Protein AF-A0A2E7VZ42-F1 (afdb_monomer)

Sequence (235 aa):
MADMSPGEAGYQAWLASAIAGCGAAPDADGNYTTCTGSARGLDQEGAELMGRNIWFVWNLDDVSDGSIDAFSGEDVDGDGVGDNTGMEKGSVLRIITNKTNQLTDEFTIDTKTLKPASTDPKEDVKMVNVFPNPYMGRHELEGTDSVLPLPKYVTFNHLPTSQDVYFKVFNVAGTMVANFQKDTNTQYQRWNMRNANDFPLASGVYVIHIDMPGLGTSKVLKFAMVTEEEFSKRF

Mean predicted aligned error: 19.1 Å

Structure (mmCIF, N/CA/C/O backbone):
data_AF-A0A2E7VZ42-F1
#
_entry.id   AF-A0A2E7VZ42-F1
#
loop_
_atom_site.group_PDB
_atom_site.id
_atom_site.type_symbol
_atom_site.label_atom_id
_atom_site.label_alt_id
_atom_site.label_comp_id
_atom_site.label_asym_id
_atom_site.label_entity_id
_atom_site.label_seq_id
_atom_site.pdbx_PDB_ins_code
_atom_site.Cartn_x
_atom_site.Cartn_y
_atom_site.Cartn_z
_atom_site.occupancy
_atom_site.B_iso_or_equiv
_atom_site.auth_seq_id
_atom_site.auth_comp_id
_atom_site.auth_asym_id
_atom_site.auth_atom_id
_atom_site.pdbx_PDB_model_num
ATOM 1 N N . MET A 1 1 ? 17.830 8.759 -50.818 1.00 42.81 1 MET A N 1
ATOM 2 C CA . MET A 1 1 ? 17.693 7.294 -50.987 1.00 42.81 1 MET A CA 1
ATOM 3 C C . MET A 1 1 ? 19.093 6.723 -50.903 1.00 42.81 1 MET A C 1
ATOM 5 O O . MET A 1 1 ? 19.944 7.225 -51.622 1.00 42.81 1 MET A O 1
ATOM 9 N N . ALA A 1 2 ? 19.351 5.784 -49.993 1.00 52.31 2 ALA A N 1
ATOM 10 C CA . ALA A 1 2 ? 20.656 5.131 -49.920 1.00 52.31 2 ALA A CA 1
ATOM 11 C C . ALA A 1 2 ? 20.838 4.238 -51.155 1.00 52.31 2 ALA A C 1
ATOM 13 O O . ALA A 1 2 ? 19.902 3.533 -51.536 1.00 52.31 2 ALA A O 1
ATOM 14 N N . ASP A 1 3 ? 22.002 4.308 -51.796 1.00 53.72 3 ASP A N 1
ATOM 15 C CA . ASP A 1 3 ? 22.350 3.396 -52.882 1.00 53.72 3 ASP A CA 1
ATOM 16 C C . ASP A 1 3 ? 22.426 1.966 -52.327 1.00 53.72 3 ASP A C 1
ATOM 18 O O . ASP A 1 3 ? 23.154 1.699 -51.372 1.00 53.72 3 ASP A O 1
ATOM 22 N N . MET A 1 4 ? 21.621 1.066 -52.893 1.00 62.62 4 MET A N 1
ATOM 23 C CA . MET A 1 4 ? 21.588 -0.359 -52.543 1.00 62.62 4 MET A CA 1
ATOM 24 C C . MET A 1 4 ? 22.138 -1.236 -53.675 1.00 62.62 4 MET A C 1
ATOM 26 O O . MET A 1 4 ? 21.937 -2.453 -53.672 1.00 62.62 4 MET A O 1
ATOM 30 N N . SER A 1 5 ? 22.775 -0.632 -54.681 1.00 65.25 5 SER A N 1
ATOM 31 C CA . SER A 1 5 ? 23.404 -1.377 -55.761 1.00 65.25 5 SER A CA 1
ATOM 32 C C . SER A 1 5 ? 24.593 -2.196 -55.226 1.00 65.25 5 SER A C 1
ATOM 34 O O . S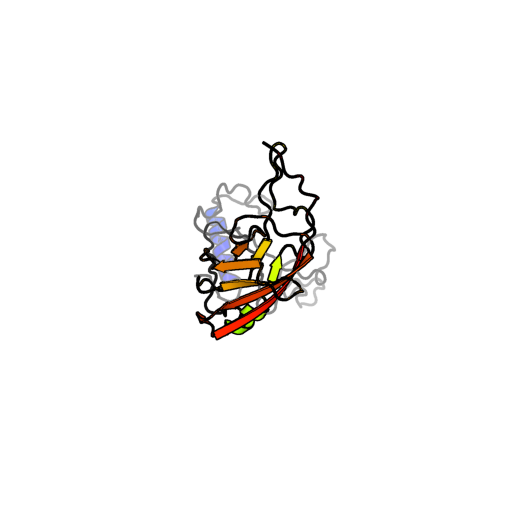ER A 1 5 ? 25.349 -1.718 -54.379 1.00 65.25 5 SER A O 1
ATOM 36 N N . PRO A 1 6 ? 24.766 -3.460 -55.659 1.00 57.88 6 PRO A N 1
ATOM 37 C CA . PRO A 1 6 ? 25.902 -4.271 -55.234 1.00 57.88 6 PRO A CA 1
ATOM 38 C C . PRO A 1 6 ? 27.237 -3.711 -55.744 1.00 57.88 6 PRO A C 1
ATOM 40 O O . PRO A 1 6 ? 27.363 -3.415 -56.931 1.00 57.88 6 PRO A O 1
ATOM 43 N N . GLY A 1 7 ? 28.258 -3.691 -54.884 1.00 64.69 7 GLY A N 1
ATOM 44 C CA . GLY A 1 7 ? 29.621 -3.270 -55.229 1.00 64.69 7 GLY A CA 1
ATOM 45 C C . GLY A 1 7 ? 30.001 -1.921 -54.618 1.00 64.69 7 GLY A C 1
ATOM 46 O O . GLY A 1 7 ? 29.351 -1.441 -53.696 1.00 64.69 7 GLY A O 1
ATOM 47 N N . GLU A 1 8 ? 31.079 -1.315 -55.115 1.00 64.81 8 GLU A N 1
ATOM 48 C CA . GLU A 1 8 ? 31.643 -0.079 -54.548 1.00 64.81 8 GLU A CA 1
ATOM 49 C C . GLU A 1 8 ? 31.219 1.207 -55.277 1.00 64.81 8 GLU A C 1
ATOM 51 O O . GLU A 1 8 ? 31.626 2.296 -54.884 1.00 64.81 8 GLU A O 1
ATOM 56 N N . ALA A 1 9 ? 30.396 1.117 -56.327 1.00 68.00 9 ALA A N 1
ATOM 57 C CA . ALA A 1 9 ? 30.060 2.259 -57.183 1.00 68.00 9 ALA A CA 1
ATOM 58 C C . ALA A 1 9 ? 29.461 3.445 -56.399 1.00 68.00 9 ALA A C 1
ATOM 60 O O . ALA A 1 9 ? 29.874 4.589 -56.600 1.00 68.0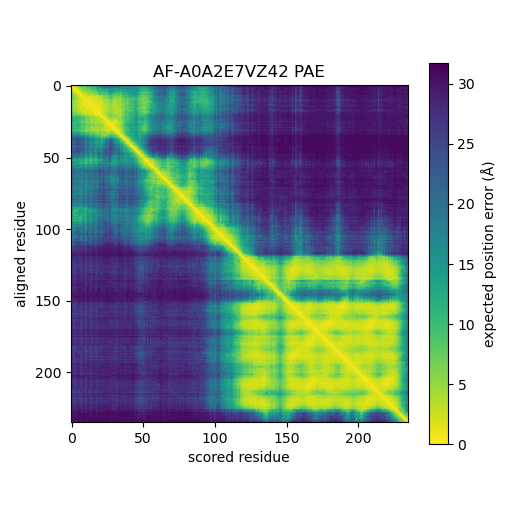0 9 ALA A O 1
ATOM 61 N N . GLY A 1 10 ? 28.551 3.173 -55.457 1.00 67.75 10 GLY A N 1
ATOM 62 C CA . GLY A 1 10 ? 27.985 4.192 -54.571 1.00 67.75 10 GLY A CA 1
ATOM 63 C C . GLY A 1 10 ? 29.022 4.836 -53.649 1.00 67.75 10 GLY A C 1
ATOM 64 O O . GLY A 1 10 ? 29.010 6.053 -53.455 1.00 67.75 10 GLY A O 1
ATOM 65 N N . TYR A 1 11 ? 29.966 4.043 -53.132 1.00 66.19 11 TYR A N 1
ATOM 66 C CA . TYR A 1 11 ? 31.076 4.542 -52.318 1.00 66.19 11 TYR A CA 1
ATOM 67 C C . TYR A 1 11 ? 32.029 5.417 -53.140 1.00 66.19 11 TYR A C 1
ATOM 69 O O . TYR A 1 11 ? 32.369 6.514 -52.705 1.00 66.19 11 TYR A O 1
ATOM 77 N N . GLN A 1 12 ? 32.398 4.990 -54.350 1.00 70.38 12 GLN A N 1
ATOM 78 C CA . GLN A 1 12 ? 33.278 5.748 -55.244 1.00 70.38 12 GLN A CA 1
ATOM 79 C C . GLN A 1 12 ? 32.648 7.084 -55.664 1.00 70.38 12 GLN A C 1
ATOM 81 O O . GLN A 1 12 ? 33.310 8.123 -55.649 1.00 70.38 12 GLN A O 1
ATOM 86 N N . ALA A 1 13 ? 31.342 7.098 -55.952 1.00 71.12 13 ALA A N 1
ATOM 87 C CA . ALA A 1 13 ? 30.602 8.328 -56.232 1.00 71.12 13 ALA A CA 1
ATOM 88 C C . ALA A 1 13 ? 30.557 9.269 -55.013 1.00 71.12 13 ALA A C 1
ATOM 90 O O . ALA A 1 13 ? 30.731 10.486 -55.144 1.00 71.12 13 ALA A O 1
ATOM 91 N N . TRP A 1 14 ? 30.360 8.716 -53.812 1.00 72.50 14 TRP A N 1
ATOM 92 C CA . TRP A 1 14 ? 30.406 9.484 -52.570 1.00 72.50 14 TRP A CA 1
ATOM 93 C C . TRP A 1 14 ? 31.802 10.064 -52.298 1.00 72.50 14 TRP A C 1
ATOM 95 O O . TRP A 1 14 ? 31.896 11.253 -51.980 1.00 72.50 14 TRP A O 1
ATOM 105 N N . LEU A 1 15 ? 32.860 9.264 -52.469 1.00 69.62 15 LEU A N 1
ATOM 106 C CA . LEU A 1 15 ? 34.258 9.637 -52.242 1.00 69.62 15 LEU A CA 1
ATOM 107 C C . LEU A 1 15 ? 34.695 10.746 -53.201 1.00 69.62 15 LEU A C 1
ATOM 109 O O . LEU A 1 15 ? 35.212 11.769 -52.756 1.00 69.62 15 LEU A O 1
ATOM 113 N N . ALA A 1 16 ? 34.407 10.600 -54.496 1.00 70.62 16 ALA A N 1
ATOM 114 C CA . ALA A 1 16 ? 34.700 11.622 -55.500 1.00 70.62 16 ALA A CA 1
ATOM 115 C C . ALA A 1 16 ? 34.025 12.960 -55.163 1.00 70.62 16 ALA A C 1
ATOM 117 O O . ALA A 1 16 ? 34.635 14.024 -55.263 1.00 70.62 16 ALA A O 1
ATOM 118 N N . SER A 1 17 ? 32.773 12.913 -54.701 1.00 69.56 17 SER A N 1
ATOM 119 C CA . SER A 1 17 ? 32.043 14.111 -54.292 1.00 69.56 17 SER A CA 1
ATOM 120 C C . SER A 1 17 ? 32.552 14.710 -52.974 1.00 69.56 17 SER A C 1
ATOM 122 O O . SER A 1 17 ? 32.478 15.927 -52.825 1.00 69.56 17 SER A O 1
ATOM 124 N N . ALA A 1 18 ? 33.076 13.909 -52.042 1.00 67.25 18 ALA A N 1
ATOM 125 C CA . ALA A 1 18 ? 33.700 14.402 -50.811 1.00 67.25 18 ALA A CA 1
ATOM 126 C C . ALA A 1 18 ? 35.063 15.066 -51.085 1.00 67.25 18 ALA A C 1
ATOM 128 O O . ALA A 1 18 ? 35.334 16.149 -50.570 1.00 67.25 18 ALA A O 1
ATOM 129 N N . ILE A 1 19 ? 35.883 14.473 -51.962 1.00 68.69 19 ILE A N 1
ATOM 130 C CA . ILE A 1 19 ? 37.149 15.061 -52.432 1.00 68.69 19 ILE A CA 1
ATOM 131 C C . ILE A 1 19 ? 36.884 16.396 -53.137 1.00 68.69 19 ILE A C 1
ATOM 133 O O . ILE A 1 19 ? 37.523 17.401 -52.826 1.00 68.69 19 ILE A O 1
ATOM 137 N N . ALA A 1 20 ? 35.896 16.435 -54.036 1.00 67.75 20 ALA A N 1
ATOM 138 C CA . ALA A 1 20 ? 35.494 17.667 -54.710 1.00 67.75 20 ALA A CA 1
ATOM 139 C C . ALA A 1 20 ? 34.987 18.739 -53.726 1.00 67.75 20 ALA A C 1
ATOM 141 O O . ALA A 1 20 ? 35.234 19.924 -53.936 1.00 67.75 20 ALA A O 1
ATOM 142 N N . GLY A 1 21 ? 34.307 18.329 -52.649 1.00 65.44 21 GLY A N 1
ATOM 143 C CA . GLY A 1 21 ? 33.791 19.219 -51.607 1.00 65.44 21 GLY A CA 1
ATOM 144 C C . GLY A 1 21 ? 34.862 19.819 -50.692 1.00 65.44 21 GLY A C 1
ATOM 145 O O . GLY A 1 21 ? 34.662 20.917 -50.181 1.00 65.44 21 GLY A O 1
ATOM 146 N N . CYS A 1 22 ? 36.006 19.150 -50.510 1.00 65.75 22 CYS A N 1
ATOM 147 C CA . CYS A 1 22 ? 37.120 19.685 -49.720 1.00 65.75 22 CYS A CA 1
ATOM 148 C C . CYS A 1 22 ? 37.805 20.884 -50.399 1.00 65.75 22 CYS A C 1
ATOM 150 O O . CYS A 1 22 ? 38.258 21.804 -49.721 1.00 65.75 22 CYS A O 1
ATOM 152 N N . GLY A 1 23 ? 37.902 20.885 -51.734 1.00 64.62 23 GLY A N 1
ATOM 153 C CA . GLY A 1 23 ? 38.513 21.981 -52.498 1.00 64.62 23 GLY A CA 1
ATOM 154 C C . GLY A 1 23 ? 40.032 22.146 -52.322 1.00 64.62 23 GLY A C 1
ATOM 155 O O . GLY A 1 23 ? 40.602 23.077 -52.891 1.00 64.62 23 GLY A O 1
ATOM 156 N N . ALA A 1 24 ? 40.695 21.254 -51.579 1.00 66.69 24 ALA A N 1
ATOM 157 C CA . ALA A 1 24 ? 42.144 21.218 -51.388 1.00 66.69 24 ALA A CA 1
ATOM 158 C C . ALA A 1 24 ? 42.740 19.899 -51.904 1.00 66.69 24 ALA A C 1
ATOM 160 O O . ALA A 1 24 ? 42.074 18.864 -51.912 1.00 66.69 24 ALA A O 1
ATOM 161 N N . ALA A 1 25 ? 43.999 19.947 -52.344 1.00 72.00 25 ALA A N 1
ATOM 162 C CA . ALA A 1 25 ? 44.757 18.755 -52.713 1.00 72.00 25 ALA A CA 1
ATOM 163 C C . ALA A 1 25 ? 45.200 17.984 -51.452 1.00 72.00 25 ALA A C 1
ATOM 165 O O . ALA A 1 25 ? 45.419 18.618 -50.415 1.00 72.00 25 ALA A O 1
ATOM 166 N N . PRO A 1 26 ? 45.344 16.648 -51.529 1.00 68.44 26 PRO A N 1
ATOM 167 C CA . PRO A 1 26 ? 45.891 15.871 -50.425 1.00 68.44 26 PRO A CA 1
ATOM 168 C C . PRO A 1 26 ? 47.371 16.209 -50.197 1.00 68.44 26 PRO A C 1
ATOM 170 O O . PRO A 1 26 ? 48.051 16.719 -51.093 1.00 68.44 26 PRO A O 1
ATOM 173 N N . ASP A 1 27 ? 47.873 15.915 -49.001 1.00 69.69 27 ASP A N 1
ATOM 174 C CA . ASP A 1 27 ? 49.307 15.944 -48.721 1.00 69.69 27 ASP A CA 1
ATOM 175 C C . ASP A 1 27 ? 50.057 14.780 -49.402 1.00 69.69 27 ASP A C 1
ATOM 177 O O . ASP A 1 27 ? 49.482 13.984 -50.148 1.00 69.69 27 ASP A O 1
ATOM 181 N N . ALA A 1 28 ? 51.374 14.712 -49.185 1.00 69.06 28 ALA A N 1
ATOM 182 C CA . ALA A 1 28 ? 52.242 13.702 -49.796 1.00 69.06 28 ALA A CA 1
ATOM 183 C C . ALA A 1 28 ? 51.868 12.259 -49.410 1.00 69.06 28 ALA A C 1
ATOM 185 O O . ALA A 1 28 ? 52.196 11.336 -50.153 1.00 69.06 28 ALA A O 1
ATOM 186 N N . ASP A 1 29 ? 51.148 12.088 -48.300 1.00 61.62 29 ASP A N 1
ATOM 187 C CA . ASP A 1 29 ? 50.683 10.802 -47.784 1.00 61.62 29 ASP A CA 1
ATOM 188 C C . ASP A 1 29 ? 49.228 10.508 -48.204 1.00 61.62 29 ASP A C 1
ATOM 190 O O . ASP A 1 29 ? 48.629 9.526 -47.769 1.00 61.62 29 ASP A O 1
ATOM 194 N N . GLY A 1 30 ? 48.634 11.354 -49.057 1.00 60.12 30 GLY A N 1
ATOM 195 C CA . GLY A 1 30 ? 47.270 11.187 -49.558 1.00 60.12 30 GLY A CA 1
ATOM 196 C C . GLY A 1 30 ? 46.179 11.695 -48.609 1.00 60.12 30 GLY A C 1
ATOM 197 O O . GLY A 1 30 ? 44.993 11.488 -48.882 1.00 60.12 30 GLY A O 1
ATOM 198 N N . ASN A 1 31 ? 46.536 12.373 -47.514 1.00 59.28 31 ASN A N 1
ATOM 199 C CA . ASN A 1 31 ? 45.577 12.822 -46.511 1.00 59.28 31 ASN A CA 1
ATOM 200 C C . ASN A 1 31 ? 45.026 14.215 -46.829 1.00 59.28 31 ASN A C 1
ATOM 202 O O . ASN A 1 31 ? 45.742 15.153 -47.180 1.00 59.28 31 ASN A O 1
ATOM 206 N N . TYR A 1 32 ? 43.722 14.378 -46.625 1.00 64.19 32 TYR A N 1
ATOM 207 C CA . TYR A 1 32 ? 43.012 15.641 -46.816 1.00 64.19 32 TYR A CA 1
ATOM 208 C C . TYR A 1 32 ? 42.880 16.383 -45.474 1.00 64.19 32 TYR A C 1
ATOM 210 O O . TYR A 1 32 ? 41.810 16.445 -44.871 1.00 64.19 32 TYR A O 1
ATOM 218 N N . THR A 1 33 ? 44.000 16.908 -44.969 1.00 62.56 33 THR A N 1
ATOM 219 C CA . THR A 1 33 ? 44.129 17.484 -43.610 1.00 62.56 33 THR A CA 1
ATOM 220 C C . THR A 1 33 ? 43.716 18.953 -43.498 1.00 62.56 33 THR A C 1
ATOM 222 O O . THR A 1 33 ? 43.519 19.465 -42.398 1.00 62.56 33 THR A O 1
ATOM 225 N N . THR A 1 34 ? 43.568 19.643 -44.629 1.00 59.16 34 THR A N 1
ATOM 226 C CA . THR A 1 34 ? 43.292 21.088 -44.692 1.00 59.16 34 THR A CA 1
ATOM 227 C C . THR A 1 34 ? 41.832 21.422 -44.992 1.00 59.16 34 THR A C 1
ATOM 229 O O . THR A 1 34 ? 41.491 22.602 -45.081 1.00 59.16 34 THR A O 1
ATOM 232 N N . CYS A 1 35 ? 40.957 20.414 -45.105 1.00 59.84 35 CYS A N 1
ATOM 233 C CA . CYS A 1 35 ? 39.523 20.628 -45.283 1.00 59.84 35 CYS A CA 1
ATOM 234 C C . CYS A 1 35 ? 38.943 21.283 -44.021 1.00 59.84 35 CYS A C 1
ATOM 236 O O . CYS A 1 35 ? 38.654 20.619 -43.024 1.00 59.84 35 CYS A O 1
ATOM 238 N N . THR A 1 36 ? 38.787 22.604 -44.032 1.00 50.81 36 THR A N 1
ATOM 239 C CA . THR A 1 36 ? 38.110 23.334 -42.961 1.00 50.81 36 THR A CA 1
ATOM 240 C C . THR A 1 36 ? 36.614 23.384 -43.251 1.00 50.81 36 THR A C 1
ATOM 242 O O . THR A 1 36 ? 36.132 24.143 -44.085 1.00 50.81 36 THR A O 1
ATOM 245 N N . GLY A 1 37 ? 35.885 22.522 -42.544 1.00 51.22 37 GLY A N 1
ATOM 246 C CA . GLY A 1 37 ? 34.461 22.257 -42.733 1.00 51.22 37 GLY A CA 1
ATOM 247 C C . GLY A 1 37 ? 34.245 20.769 -42.985 1.00 51.22 37 GLY A C 1
ATOM 248 O O . GLY A 1 37 ? 35.066 20.129 -43.638 1.00 51.22 37 GLY A O 1
ATOM 249 N N . SER A 1 38 ? 33.153 20.200 -42.454 1.00 46.97 38 SER A N 1
ATOM 250 C CA . SER A 1 38 ? 32.659 18.891 -42.912 1.00 46.97 38 SER A CA 1
ATOM 251 C C . SER A 1 38 ? 32.734 18.904 -44.436 1.00 46.97 38 SER A C 1
ATOM 253 O O . SER A 1 38 ? 32.221 19.854 -45.028 1.00 46.97 38 SER A O 1
ATOM 255 N N . ALA A 1 39 ? 33.397 17.928 -45.065 1.00 44.09 39 ALA A N 1
ATOM 256 C CA . ALA A 1 39 ? 33.725 17.913 -46.499 1.00 44.09 39 ALA A CA 1
ATOM 257 C C . ALA A 1 39 ? 32.499 17.917 -47.448 1.00 44.09 39 ALA A C 1
ATOM 259 O O . ALA A 1 39 ? 32.596 17.557 -48.619 1.00 44.09 39 ALA A O 1
ATOM 260 N N . ARG A 1 40 ? 31.324 18.320 -46.953 1.00 45.50 40 ARG A N 1
ATOM 261 C CA . ARG A 1 40 ? 30.125 18.643 -47.717 1.00 45.50 40 ARG A CA 1
ATOM 262 C C . ARG A 1 40 ? 29.390 19.922 -47.308 1.00 45.50 40 ARG A C 1
ATOM 264 O O . ARG A 1 40 ? 28.359 20.163 -47.910 1.00 45.50 40 ARG A O 1
ATOM 271 N N . GLY A 1 41 ? 29.819 20.732 -46.335 1.00 41.38 41 GLY A N 1
ATOM 272 C CA . GLY A 1 41 ? 29.019 21.905 -45.927 1.00 41.38 41 GLY A CA 1
ATOM 273 C C . GLY A 1 41 ? 27.546 21.557 -45.643 1.00 41.38 41 GLY A C 1
ATOM 274 O O . GLY A 1 41 ? 26.646 22.311 -46.003 1.00 41.38 41 GLY A O 1
ATOM 275 N N . LEU A 1 42 ? 27.300 20.364 -45.091 1.00 42.41 42 LEU A N 1
ATOM 276 C CA . LEU A 1 42 ? 25.966 19.888 -44.760 1.00 42.41 42 LEU A CA 1
ATOM 277 C C . LEU A 1 42 ? 25.865 19.740 -43.252 1.00 42.41 42 LEU A C 1
ATOM 279 O O . LEU A 1 42 ? 26.246 18.726 -42.672 1.00 42.41 42 LEU A O 1
ATOM 283 N N . ASP A 1 43 ? 25.223 20.730 -42.663 1.00 44.38 43 ASP A N 1
ATOM 284 C CA . ASP A 1 43 ? 24.615 20.732 -41.336 1.00 44.38 43 ASP A CA 1
ATOM 285 C C . ASP A 1 43 ? 23.395 19.773 -41.286 1.00 44.38 43 ASP A C 1
ATOM 287 O O . ASP A 1 43 ? 22.490 19.945 -40.472 1.00 44.38 43 ASP A O 1
ATOM 291 N N . GLN A 1 44 ? 23.302 18.810 -42.217 1.00 42.03 44 GLN A N 1
ATOM 292 C CA . GLN A 1 44 ? 22.054 18.133 -42.579 1.00 42.03 44 GLN A CA 1
ATOM 293 C C . GLN A 1 44 ? 22.091 16.605 -42.635 1.00 42.03 44 GLN A C 1
ATOM 295 O O . GLN A 1 44 ? 21.036 16.027 -42.874 1.00 42.03 44 GLN A O 1
ATOM 300 N N . GLU A 1 45 ? 23.195 15.915 -42.341 1.00 40.62 45 GLU A N 1
ATOM 301 C CA . GLU A 1 45 ? 23.123 14.460 -42.124 1.00 40.62 45 GLU A CA 1
ATOM 302 C C . GLU A 1 45 ? 23.783 14.058 -40.804 1.00 40.62 45 GLU A C 1
ATOM 304 O O . GLU A 1 45 ? 24.818 14.594 -40.423 1.00 40.62 45 GLU A O 1
ATOM 309 N N . GLY A 1 46 ? 23.065 13.206 -40.065 1.00 38.47 46 GLY A N 1
ATOM 310 C CA . GLY A 1 46 ? 23.181 13.004 -38.623 1.00 38.47 46 GLY A CA 1
ATOM 311 C C . GLY A 1 46 ? 24.434 12.278 -38.134 1.00 38.47 46 GLY A C 1
ATOM 312 O O . GLY A 1 46 ? 25.465 12.246 -38.792 1.00 38.47 46 GLY A O 1
ATOM 313 N N . ALA A 1 47 ? 24.312 11.743 -36.914 1.00 36.50 47 ALA A N 1
ATOM 314 C CA . ALA A 1 47 ? 25.391 11.241 -36.068 1.00 36.50 47 ALA A CA 1
ATOM 315 C C . ALA A 1 47 ? 26.526 10.539 -36.831 1.00 36.50 47 ALA A C 1
ATOM 317 O O . ALA A 1 47 ? 26.318 9.483 -37.420 1.00 36.50 47 ALA A O 1
ATOM 318 N N . GLU A 1 48 ? 27.708 11.151 -36.715 1.00 43.66 48 GLU A N 1
ATOM 319 C CA . GLU A 1 48 ? 29.031 10.572 -36.939 1.00 43.66 48 GLU A CA 1
ATOM 320 C C . GLU A 1 48 ? 29.239 10.006 -38.349 1.00 43.66 48 GLU A C 1
ATOM 322 O O . GLU A 1 48 ? 28.841 8.893 -38.682 1.00 43.66 48 GLU A O 1
ATOM 327 N N . LEU A 1 49 ? 29.949 10.788 -39.173 1.00 43.22 49 LEU A N 1
ATOM 328 C CA . LEU A 1 49 ? 30.612 10.315 -40.385 1.00 43.22 49 LEU A CA 1
ATOM 329 C C . LEU A 1 49 ? 31.421 9.061 -40.038 1.00 43.22 49 LEU A C 1
ATOM 331 O O . LEU A 1 49 ? 32.556 9.155 -39.570 1.00 43.22 49 LEU A O 1
ATOM 335 N N . MET A 1 50 ? 30.853 7.880 -40.265 1.00 47.16 50 MET A N 1
ATOM 336 C CA . MET A 1 50 ? 31.655 6.674 -40.282 1.00 47.16 50 MET A CA 1
ATOM 337 C C . MET A 1 50 ? 32.545 6.787 -41.515 1.00 47.16 50 MET A C 1
ATOM 339 O O . MET A 1 50 ? 32.090 6.623 -42.648 1.00 47.16 50 MET A O 1
ATOM 343 N N . GLY A 1 51 ? 33.815 7.131 -41.289 1.00 56.16 51 GLY A N 1
ATOM 344 C CA . GLY A 1 51 ? 34.865 6.924 -42.276 1.00 56.16 51 GLY A CA 1
ATOM 345 C C . GLY A 1 51 ? 34.858 5.471 -42.763 1.00 56.16 51 GLY A C 1
ATOM 346 O O . GLY A 1 51 ? 34.193 4.607 -42.188 1.00 56.16 51 GLY A O 1
ATOM 347 N N . ARG A 1 52 ? 35.581 5.201 -43.856 1.00 53.75 52 ARG A N 1
ATOM 348 C CA . ARG A 1 52 ? 35.693 3.863 -44.453 1.00 53.75 52 ARG A CA 1
ATOM 349 C C . ARG A 1 52 ? 35.978 2.817 -43.364 1.00 53.75 52 ARG A C 1
ATOM 351 O O . ARG A 1 52 ? 37.083 2.765 -42.836 1.00 53.75 52 ARG A O 1
ATOM 358 N N . ASN A 1 53 ? 34.986 1.983 -43.053 1.00 56.50 53 ASN A N 1
ATOM 359 C CA . ASN A 1 53 ? 35.171 0.825 -42.188 1.00 56.50 53 ASN A CA 1
ATOM 360 C C . ASN A 1 53 ? 35.785 -0.286 -43.036 1.00 56.50 53 ASN A C 1
ATOM 362 O O . ASN A 1 53 ? 35.121 -0.823 -43.923 1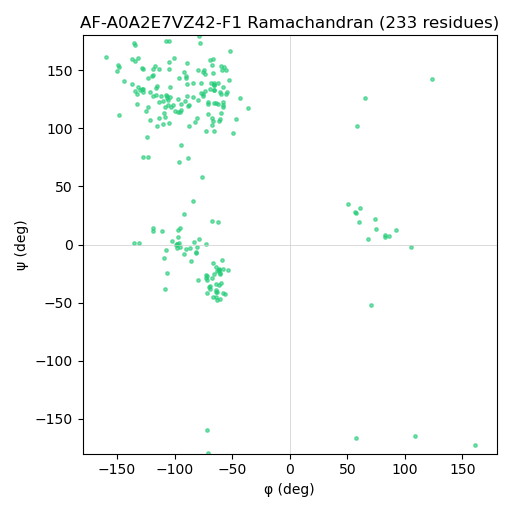.00 56.50 53 ASN A O 1
ATOM 366 N N . ILE A 1 54 ? 37.055 -0.590 -42.784 1.00 58.47 54 ILE A N 1
ATOM 367 C CA . ILE A 1 54 ? 37.758 -1.689 -43.437 1.00 58.47 54 ILE A CA 1
ATOM 368 C C . ILE A 1 54 ? 37.650 -2.910 -42.528 1.00 58.47 54 ILE A C 1
ATOM 370 O O . ILE A 1 54 ? 38.066 -2.872 -41.372 1.00 58.47 54 ILE A O 1
ATOM 374 N N . TRP A 1 55 ? 37.071 -3.982 -43.057 1.00 61.25 55 TRP A N 1
ATOM 375 C CA . TRP A 1 55 ? 37.008 -5.279 -42.393 1.00 61.25 55 TRP A CA 1
ATOM 376 C C . TRP A 1 55 ? 38.079 -6.158 -43.018 1.00 61.25 55 TRP A C 1
ATOM 378 O O . TRP A 1 55 ? 38.043 -6.385 -44.224 1.00 61.25 55 TRP A O 1
ATOM 388 N N . PHE A 1 56 ? 39.023 -6.630 -42.213 1.00 59.69 56 PHE A N 1
ATOM 389 C CA . PHE A 1 56 ? 40.109 -7.490 -42.666 1.00 59.69 56 PHE A CA 1
ATOM 390 C C . PHE A 1 56 ? 40.187 -8.740 -41.791 1.00 59.69 56 PHE A C 1
ATOM 392 O O . PHE A 1 56 ? 39.775 -8.737 -40.625 1.00 59.69 56 PHE A O 1
ATOM 399 N N . VAL A 1 57 ? 40.682 -9.828 -42.371 1.00 58.94 57 VAL A N 1
ATOM 400 C CA . VAL A 1 57 ? 40.886 -11.097 -41.674 1.00 58.94 57 VAL A CA 1
ATOM 401 C C . VAL A 1 57 ? 42.336 -11.140 -41.205 1.00 58.94 57 VAL A C 1
ATOM 403 O O . VAL A 1 57 ? 43.244 -11.217 -42.017 1.00 58.94 57 VAL A O 1
ATOM 406 N N . TRP A 1 58 ? 42.550 -11.126 -39.888 1.00 56.38 58 TRP A N 1
ATOM 407 C CA . TRP A 1 58 ? 43.879 -11.055 -39.253 1.00 56.38 58 TRP A CA 1
ATOM 408 C C . TRP A 1 58 ? 44.861 -12.190 -39.601 1.00 56.38 58 TRP A C 1
ATOM 410 O O . TRP A 1 58 ? 46.034 -12.082 -39.270 1.00 56.38 58 TRP A O 1
ATOM 420 N N . ASN A 1 59 ? 44.392 -13.281 -40.211 1.00 57.41 59 ASN A N 1
ATOM 421 C CA . ASN A 1 59 ? 45.175 -14.503 -40.428 1.00 57.41 59 ASN A CA 1
ATOM 422 C C . ASN A 1 59 ? 45.366 -14.858 -41.916 1.00 57.41 59 ASN A C 1
ATOM 424 O O . ASN A 1 59 ? 45.697 -16.004 -42.208 1.00 57.41 59 ASN A O 1
ATOM 428 N N . LEU A 1 60 ? 45.085 -13.934 -42.838 1.00 57.06 60 LEU A N 1
ATOM 429 C CA . LEU A 1 60 ? 45.226 -14.141 -44.290 1.00 57.06 60 LEU A CA 1
ATOM 430 C C . LEU A 1 60 ? 46.237 -13.180 -44.928 1.00 57.06 60 LEU A C 1
ATOM 432 O O . LEU A 1 60 ? 46.276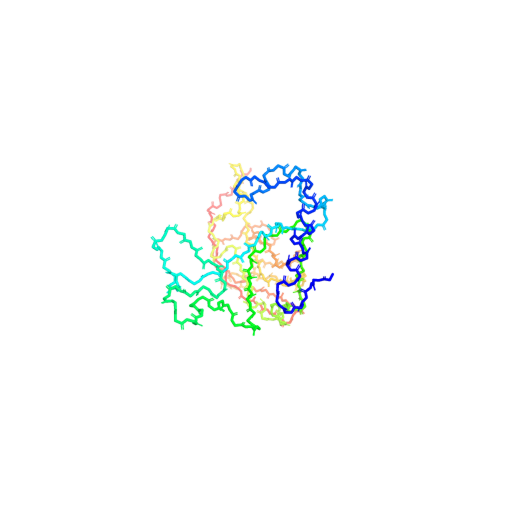 -13.065 -46.143 1.00 57.06 60 LEU A O 1
ATOM 436 N N . ASP A 1 61 ? 47.006 -12.479 -44.102 1.00 58.62 61 ASP A N 1
ATOM 437 C CA . ASP A 1 61 ? 47.948 -11.454 -44.529 1.00 58.62 61 ASP A CA 1
ATOM 438 C C . ASP A 1 61 ? 49.350 -11.800 -44.017 1.00 58.62 61 ASP A C 1
ATOM 440 O O . ASP A 1 61 ? 49.488 -12.338 -42.905 1.00 58.62 61 ASP A O 1
ATOM 444 N N . ASP A 1 62 ? 50.378 -11.510 -44.813 1.00 62.03 62 ASP A N 1
ATOM 445 C CA . ASP A 1 62 ? 51.756 -11.578 -44.352 1.00 62.03 62 ASP A CA 1
ATOM 446 C C . ASP A 1 62 ? 52.144 -10.215 -43.774 1.00 62.03 62 ASP A C 1
ATOM 448 O O . ASP A 1 62 ? 51.947 -9.166 -44.360 1.00 62.03 62 ASP A O 1
ATOM 452 N N . VAL A 1 63 ? 52.665 -10.210 -42.552 1.00 59.69 63 VAL A N 1
ATOM 453 C CA . VAL A 1 63 ? 53.110 -8.968 -41.899 1.00 59.69 63 VAL A CA 1
ATOM 454 C C . VAL A 1 63 ? 54.591 -8.698 -42.177 1.00 59.69 63 VAL A C 1
ATOM 456 O O . VAL A 1 63 ? 55.289 -8.122 -41.336 1.00 59.69 63 VAL A O 1
ATOM 459 N N . SER A 1 64 ? 55.129 -9.198 -43.294 1.00 65.31 64 SER A N 1
ATOM 460 C CA . SER A 1 64 ? 56.574 -9.210 -43.549 1.00 65.31 64 SER A CA 1
ATOM 461 C C . SER A 1 64 ? 57.134 -7.826 -43.877 1.00 65.31 64 SER A C 1
ATOM 463 O O . SER A 1 64 ? 58.297 -7.550 -43.568 1.00 65.31 64 SER A O 1
ATOM 465 N N . ASP A 1 65 ? 56.302 -6.933 -44.411 1.00 68.62 65 ASP A N 1
ATOM 466 C CA . ASP A 1 65 ? 56.646 -5.550 -44.744 1.00 68.62 65 ASP A CA 1
ATOM 467 C C . ASP A 1 65 ? 56.222 -4.533 -43.659 1.00 68.62 65 ASP A C 1
ATOM 469 O O . ASP A 1 65 ? 56.544 -3.345 -43.742 1.00 68.62 65 ASP A O 1
ATOM 473 N N . GLY A 1 66 ? 55.559 -5.006 -42.598 1.00 61.66 66 GLY A N 1
ATOM 474 C CA . GLY A 1 66 ? 55.053 -4.178 -41.504 1.00 61.66 66 GLY A CA 1
ATOM 475 C C . GLY A 1 66 ? 53.799 -3.369 -41.849 1.00 61.66 66 GLY A C 1
ATOM 476 O O . GLY A 1 66 ? 53.453 -2.455 -41.091 1.00 61.66 66 GLY A O 1
ATOM 477 N N . SER A 1 67 ? 53.133 -3.682 -42.956 1.00 60.62 67 SER A N 1
ATOM 478 C CA . SER A 1 67 ? 51.853 -3.122 -43.364 1.00 60.62 67 SER A CA 1
ATOM 479 C C . SER A 1 67 ? 50.711 -4.134 -43.150 1.00 60.62 67 SER A C 1
ATOM 481 O O . SER A 1 67 ? 50.922 -5.217 -42.606 1.00 60.62 67 SER A O 1
ATOM 483 N N . ILE A 1 68 ? 49.473 -3.700 -43.397 1.00 60.88 68 ILE A N 1
ATOM 484 C CA . ILE A 1 68 ? 48.286 -4.565 -43.379 1.00 60.88 68 ILE A CA 1
ATOM 485 C C . ILE A 1 68 ? 47.615 -4.388 -44.738 1.00 60.88 68 ILE A C 1
ATOM 487 O O . ILE A 1 68 ? 47.071 -3.309 -45.021 1.00 60.88 68 ILE A O 1
ATOM 491 N N . ASP A 1 69 ? 47.587 -5.448 -45.533 1.00 63.69 69 ASP A N 1
ATOM 492 C CA . ASP A 1 69 ? 47.094 -5.463 -46.905 1.00 63.69 69 ASP A CA 1
ATOM 493 C C . ASP A 1 69 ? 45.593 -5.744 -46.932 1.00 63.69 69 ASP A C 1
ATOM 495 O O . ASP A 1 69 ? 45.066 -6.812 -47.251 1.00 63.69 69 ASP A O 1
ATOM 499 N N . ALA A 1 70 ? 44.839 -4.715 -46.552 1.00 57.91 70 ALA A N 1
ATOM 500 C CA . ALA A 1 70 ? 43.391 -4.790 -46.410 1.00 57.91 70 ALA A CA 1
ATOM 501 C C . ALA A 1 70 ? 42.621 -4.578 -47.732 1.00 57.91 70 ALA A C 1
ATOM 503 O O . ALA A 1 70 ? 41.563 -3.935 -47.740 1.00 57.91 70 ALA A O 1
ATOM 504 N N . PHE A 1 71 ? 43.137 -5.087 -48.853 1.00 61.19 71 PHE A N 1
ATOM 505 C CA . PHE A 1 71 ? 42.491 -5.006 -50.163 1.00 61.19 71 PHE A CA 1
ATOM 506 C C . PHE A 1 71 ? 42.185 -6.391 -50.742 1.00 61.19 71 PHE A C 1
ATOM 508 O O . PHE A 1 71 ? 42.876 -7.372 -50.499 1.00 61.19 71 PHE A O 1
ATOM 515 N N . SER A 1 72 ? 41.073 -6.475 -51.475 1.00 59.84 72 SER A N 1
ATOM 516 C CA . SER A 1 72 ? 40.616 -7.735 -52.058 1.00 59.84 72 SER A CA 1
ATOM 517 C C . SER A 1 72 ? 41.495 -8.128 -53.243 1.00 59.84 72 SER A C 1
ATOM 519 O O . SER A 1 72 ? 41.680 -7.320 -54.152 1.00 59.84 72 SER A O 1
ATOM 521 N N . GLY A 1 73 ? 41.935 -9.385 -53.270 1.00 62.47 73 GLY A N 1
ATOM 522 C CA . GLY A 1 73 ? 42.679 -9.961 -54.388 1.00 62.47 73 GLY A CA 1
ATOM 523 C C . GLY A 1 73 ? 44.198 -9.868 -54.279 1.00 62.47 73 GLY A C 1
ATOM 524 O O . GLY A 1 73 ? 44.845 -10.118 -55.291 1.00 62.47 73 GLY A O 1
ATOM 525 N N . GLU A 1 74 ? 44.745 -9.526 -53.107 1.00 65.88 74 GLU A N 1
ATOM 526 C CA . GLU A 1 74 ? 46.183 -9.680 -52.868 1.00 65.88 74 GLU A CA 1
ATOM 527 C C . GLU A 1 74 ? 46.559 -11.162 -52.874 1.00 65.88 74 GLU A C 1
ATOM 529 O O . GLU A 1 74 ? 45.843 -11.982 -52.296 1.00 65.88 74 GLU A O 1
ATOM 534 N N . ASP A 1 75 ? 47.628 -11.477 -53.597 1.00 69.19 75 ASP A N 1
ATOM 535 C CA . ASP A 1 75 ? 48.161 -12.816 -53.850 1.00 69.19 75 ASP A CA 1
ATOM 536 C C . ASP A 1 75 ? 49.617 -12.804 -53.383 1.00 69.19 75 ASP A C 1
ATOM 538 O O . ASP A 1 75 ? 50.521 -12.352 -54.097 1.00 69.19 75 ASP A O 1
ATOM 542 N N . VAL A 1 76 ? 49.814 -13.198 -52.128 1.00 66.56 76 VAL A N 1
ATOM 543 C CA . VAL A 1 76 ? 51.092 -13.041 -51.433 1.00 66.56 76 VAL A CA 1
ATOM 544 C C . VAL A 1 76 ? 52.075 -14.135 -51.854 1.00 66.56 76 VAL A C 1
ATOM 546 O O . VAL A 1 76 ? 53.290 -13.915 -51.886 1.00 66.56 76 VAL A O 1
ATOM 549 N N . ASP A 1 77 ? 51.576 -15.320 -52.208 1.00 71.00 77 ASP A N 1
ATOM 550 C CA . ASP A 1 77 ? 52.404 -16.448 -52.635 1.00 71.00 77 ASP A CA 1
ATOM 551 C C . ASP A 1 77 ? 52.633 -16.520 -54.161 1.00 71.00 77 ASP A C 1
ATOM 553 O O . ASP A 1 77 ? 53.521 -17.252 -54.623 1.00 71.00 77 ASP A O 1
ATOM 557 N N . GLY A 1 78 ? 51.933 -15.682 -54.930 1.00 73.38 78 GLY A N 1
ATOM 558 C CA . GLY A 1 78 ? 52.066 -15.527 -56.374 1.00 73.38 78 GLY A CA 1
ATOM 559 C C . GLY A 1 78 ? 51.464 -16.686 -57.168 1.00 73.38 78 GLY A C 1
ATOM 560 O O . GLY A 1 78 ? 51.903 -16.935 -58.301 1.00 73.38 78 GLY A O 1
ATOM 561 N N . ASP A 1 79 ? 50.528 -17.440 -56.587 1.00 79.69 79 ASP A N 1
ATOM 562 C CA . ASP A 1 79 ? 49.916 -18.618 -57.205 1.00 79.69 79 ASP A CA 1
ATOM 563 C C . ASP A 1 79 ? 48.779 -18.285 -58.197 1.00 79.69 79 ASP A C 1
ATOM 565 O O . ASP A 1 79 ? 48.318 -19.153 -58.954 1.00 79.69 79 ASP A O 1
ATOM 569 N N . GLY A 1 80 ? 48.390 -17.010 -58.280 1.00 72.81 80 GLY A N 1
ATOM 570 C CA . GLY A 1 80 ? 47.327 -16.491 -59.132 1.00 72.81 80 GLY A CA 1
ATOM 571 C C . GLY A 1 80 ? 45.929 -16.560 -58.510 1.00 72.81 80 GLY A C 1
ATOM 572 O O . GLY A 1 80 ? 44.946 -16.288 -59.214 1.00 72.81 80 GLY A O 1
ATOM 573 N N . VAL A 1 81 ? 45.810 -16.925 -57.234 1.00 68.25 81 VAL A N 1
ATOM 574 C CA . VAL A 1 81 ? 44.584 -16.936 -56.436 1.00 68.25 81 VAL A CA 1
ATOM 575 C C . VAL A 1 81 ? 44.716 -15.876 -55.344 1.00 68.25 81 VAL A C 1
ATOM 577 O O . VAL A 1 81 ? 45.619 -15.909 -54.530 1.00 68.25 81 VAL A O 1
ATOM 580 N N . GLY A 1 82 ? 43.785 -14.920 -55.300 1.00 69.31 82 GLY A N 1
ATOM 581 C CA . GLY A 1 82 ? 43.810 -13.910 -54.241 1.00 69.31 82 GLY A CA 1
ATOM 582 C C . GLY A 1 82 ? 43.553 -14.537 -52.866 1.00 69.31 82 GLY A C 1
ATOM 583 O O . GLY A 1 82 ? 42.480 -15.105 -52.652 1.00 69.31 82 GLY A O 1
ATOM 584 N N . ASP A 1 83 ? 44.489 -14.372 -51.937 1.00 64.75 83 ASP A N 1
ATOM 585 C CA . ASP A 1 83 ? 44.430 -14.845 -50.551 1.00 64.75 83 ASP A CA 1
ATOM 586 C C . ASP A 1 83 ? 43.382 -14.073 -49.740 1.00 64.75 83 ASP A C 1
ATOM 588 O O . ASP A 1 83 ? 42.608 -14.637 -48.955 1.00 64.75 83 ASP A O 1
ATOM 592 N N . ASN A 1 84 ? 43.276 -12.766 -49.991 1.00 64.00 84 ASN A N 1
ATOM 593 C CA . ASN A 1 84 ? 42.282 -11.902 -49.366 1.00 64.00 84 ASN A CA 1
ATOM 594 C C . ASN A 1 84 ? 41.029 -11.772 -50.254 1.00 64.00 84 ASN A C 1
ATOM 596 O O . ASN A 1 84 ? 40.878 -10.842 -51.050 1.00 64.00 84 ASN A O 1
ATOM 600 N N . THR A 1 85 ? 40.091 -12.714 -50.132 1.00 61.62 85 THR A N 1
ATOM 601 C CA . THR A 1 85 ? 38.860 -12.742 -50.957 1.00 61.62 85 THR A CA 1
ATOM 602 C C . THR A 1 85 ? 37.721 -11.850 -50.446 1.00 61.62 85 THR A C 1
ATOM 604 O O . THR A 1 85 ? 36.658 -11.785 -51.069 1.00 61.62 85 THR A O 1
ATOM 607 N N . GLY A 1 86 ? 37.933 -11.107 -49.352 1.00 64.44 86 GLY A N 1
ATOM 608 C CA . GLY A 1 86 ? 36.893 -10.287 -48.731 1.00 64.44 86 GLY A CA 1
ATOM 609 C C . GLY A 1 86 ? 35.654 -11.099 -48.318 1.00 64.44 86 GLY A C 1
ATOM 610 O O . GLY A 1 86 ? 35.663 -12.325 -48.254 1.00 64.44 86 GLY A O 1
ATOM 611 N N . MET A 1 87 ? 34.552 -10.415 -48.002 1.00 68.19 87 MET A N 1
ATOM 612 C CA . MET A 1 87 ? 33.275 -11.102 -47.776 1.00 68.19 87 MET A CA 1
ATOM 613 C C . MET A 1 87 ? 32.649 -11.511 -49.112 1.00 68.19 87 MET A C 1
ATOM 615 O O . MET A 1 87 ? 32.602 -10.709 -50.047 1.00 68.19 87 MET A O 1
ATOM 619 N N . GLU A 1 88 ? 32.076 -12.715 -49.177 1.00 66.31 88 GLU A N 1
ATOM 620 C CA . GLU A 1 88 ? 31.357 -13.187 -50.362 1.00 66.31 88 GLU A CA 1
ATOM 621 C C . GLU A 1 88 ? 30.279 -12.186 -50.807 1.00 66.31 88 GLU A C 1
ATOM 623 O O . GLU A 1 88 ? 29.564 -11.588 -49.987 1.00 66.31 88 GLU A O 1
ATOM 628 N N . LYS A 1 89 ? 30.121 -12.026 -52.126 1.00 62.34 89 LYS A N 1
ATOM 629 C CA . LYS A 1 89 ? 29.121 -11.128 -52.710 1.00 62.34 89 LYS A CA 1
ATOM 630 C C . LYS A 1 89 ? 27.716 -11.509 -52.229 1.00 62.34 89 LYS A C 1
ATOM 632 O O . LYS A 1 89 ? 27.215 -12.582 -52.544 1.00 62.34 89 LYS A O 1
ATOM 637 N N . GLY A 1 90 ? 27.060 -10.584 -51.527 1.00 67.38 90 GLY A N 1
ATOM 638 C CA . GLY A 1 90 ? 25.731 -10.792 -50.938 1.00 67.38 90 GLY A CA 1
ATOM 639 C C . GLY A 1 90 ? 25.735 -10.996 -49.420 1.00 67.38 90 GLY A C 1
ATOM 640 O O . GLY A 1 90 ? 24.663 -11.090 -48.825 1.00 67.38 90 GLY A O 1
ATOM 641 N N . SER A 1 91 ? 26.908 -11.009 -48.782 1.00 68.06 91 SER A N 1
ATOM 642 C CA . SER A 1 91 ? 27.033 -11.007 -47.323 1.00 68.06 91 SER A CA 1
ATOM 643 C C . SER A 1 91 ? 26.401 -9.755 -46.708 1.00 68.06 91 SER A C 1
ATOM 645 O O . SER A 1 91 ? 26.676 -8.632 -47.132 1.00 68.06 91 SER A O 1
ATOM 647 N N . VAL A 1 92 ? 25.564 -9.943 -45.683 1.00 68.88 92 VAL A N 1
ATOM 648 C CA . VAL A 1 92 ? 24.928 -8.845 -44.940 1.00 68.88 92 VAL A CA 1
ATOM 649 C C . VAL A 1 92 ? 25.558 -8.742 -43.558 1.00 68.88 92 VAL A C 1
ATOM 651 O O . VAL A 1 92 ? 25.318 -9.580 -42.690 1.00 68.88 92 VAL A O 1
ATOM 654 N N . LEU A 1 93 ? 26.324 -7.677 -43.336 1.00 64.88 93 LEU A N 1
ATOM 655 C CA . LEU A 1 93 ? 26.833 -7.313 -42.020 1.00 64.88 93 LEU A CA 1
ATOM 656 C C . LEU A 1 93 ? 25.845 -6.364 -41.332 1.00 64.88 93 LEU A C 1
ATOM 658 O O . LEU A 1 93 ? 25.521 -5.302 -41.863 1.00 64.88 93 LEU A O 1
ATOM 662 N N . ARG A 1 94 ? 25.372 -6.724 -40.134 1.00 66.88 94 ARG A N 1
ATOM 663 C CA . ARG A 1 94 ? 24.504 -5.862 -39.318 1.00 66.88 94 ARG A CA 1
ATOM 664 C C . ARG A 1 94 ? 25.223 -5.435 -38.047 1.00 66.88 94 ARG A C 1
ATOM 666 O O . ARG A 1 94 ? 25.368 -6.230 -37.123 1.00 66.88 94 ARG A O 1
ATOM 673 N N . ILE A 1 95 ? 25.595 -4.163 -37.982 1.00 65.75 95 ILE A N 1
ATOM 674 C CA . ILE A 1 95 ? 26.138 -3.542 -36.774 1.00 65.75 95 ILE A CA 1
ATOM 675 C C . ILE A 1 95 ? 24.962 -3.031 -35.943 1.00 65.75 95 ILE A C 1
ATOM 677 O O . ILE A 1 95 ? 24.170 -2.212 -36.409 1.00 65.75 95 ILE A O 1
ATOM 681 N N . ILE A 1 96 ? 24.825 -3.538 -34.721 1.00 69.88 96 ILE A N 1
ATOM 682 C CA . ILE A 1 96 ? 23.824 -3.063 -33.765 1.00 69.88 96 ILE A CA 1
ATOM 683 C C . ILE A 1 96 ? 24.568 -2.233 -32.728 1.00 69.88 96 ILE A C 1
ATOM 685 O O . ILE A 1 96 ? 25.255 -2.785 -31.873 1.00 69.88 96 ILE A O 1
ATOM 689 N N . THR A 1 97 ? 24.451 -0.911 -32.815 1.00 62.06 97 THR A N 1
ATOM 690 C CA . THR A 1 97 ? 24.973 -0.008 -31.789 1.00 62.06 97 THR A CA 1
ATOM 691 C C . THR A 1 97 ? 23.912 0.249 -30.724 1.00 62.06 97 THR A C 1
ATOM 693 O O . THR A 1 97 ? 22.713 0.327 -31.008 1.00 62.06 97 THR A O 1
ATOM 696 N N . ASN A 1 98 ? 24.348 0.385 -29.474 1.00 56.50 98 ASN A N 1
ATOM 697 C CA . ASN A 1 98 ? 23.528 0.954 -28.417 1.00 56.50 98 ASN A CA 1
ATOM 698 C C . ASN A 1 98 ? 23.383 2.458 -28.681 1.00 56.50 98 ASN A C 1
ATOM 700 O O . ASN A 1 98 ? 24.347 3.213 -28.601 1.00 56.50 98 ASN A O 1
ATOM 704 N N . LYS A 1 99 ? 22.175 2.904 -29.019 1.00 65.56 99 LYS A N 1
ATOM 705 C CA . LYS A 1 99 ? 21.904 4.333 -29.181 1.00 65.56 99 LYS A CA 1
ATOM 706 C C . LYS A 1 99 ? 21.605 4.945 -27.815 1.00 65.56 99 LYS A C 1
ATOM 708 O O . LYS A 1 99 ? 20.749 4.440 -27.093 1.00 65.56 99 LYS A O 1
ATOM 713 N N . THR A 1 100 ? 22.310 6.016 -27.463 1.00 66.50 100 THR A N 1
ATOM 714 C CA . THR A 1 100 ? 21.985 6.839 -26.290 1.00 66.50 100 THR A CA 1
ATOM 715 C C . THR A 1 100 ? 20.672 7.577 -26.532 1.00 66.50 100 THR A C 1
ATOM 717 O O . THR A 1 100 ? 20.468 8.096 -27.631 1.00 66.50 100 THR A O 1
ATOM 720 N N . ASN A 1 101 ? 19.824 7.654 -25.502 1.00 76.88 101 ASN A N 1
ATOM 721 C CA . ASN A 1 101 ? 18.570 8.407 -25.546 1.00 76.88 101 ASN A CA 1
ATOM 722 C C . ASN A 1 101 ? 18.828 9.874 -25.932 1.00 76.88 101 ASN A C 1
ATOM 724 O O . ASN A 1 101 ? 19.675 10.538 -25.329 1.00 76.88 101 ASN A O 1
ATOM 728 N N . GLN A 1 102 ? 18.090 10.377 -26.913 1.00 81.12 102 GLN A N 1
ATOM 729 C CA . GLN A 1 102 ? 18.137 11.756 -27.386 1.00 81.12 102 GLN A CA 1
ATOM 730 C C . GLN A 1 102 ? 16.980 12.578 -26.808 1.00 81.12 102 GLN A C 1
ATOM 732 O O . GLN A 1 102 ? 15.952 12.047 -26.395 1.00 81.12 102 GLN A O 1
ATOM 737 N N . LEU A 1 103 ? 17.123 13.907 -26.823 1.00 74.88 103 LEU A N 1
ATOM 738 C CA . LEU A 1 103 ? 16.091 14.853 -26.366 1.00 74.88 103 LEU A CA 1
ATOM 739 C C . LEU A 1 103 ? 14.749 14.725 -27.112 1.00 74.88 103 LEU A C 1
ATOM 741 O O . LEU A 1 103 ? 13.728 15.178 -26.604 1.00 74.88 103 LEU A O 1
ATOM 745 N N . THR A 1 104 ? 14.751 14.141 -28.309 1.00 77.81 104 THR A N 1
ATOM 746 C CA . THR A 1 104 ? 13.567 13.944 -29.157 1.00 77.81 104 THR A CA 1
ATOM 747 C C . THR A 1 104 ? 12.935 12.559 -29.020 1.00 77.81 104 THR A C 1
ATOM 749 O O . THR A 1 104 ? 11.976 12.274 -29.733 1.00 77.81 104 THR A O 1
ATOM 752 N N . ASP A 1 105 ? 13.469 11.685 -28.164 1.00 75.31 105 ASP A N 1
ATOM 753 C CA . ASP A 1 105 ? 12.936 10.332 -28.007 1.00 75.31 105 ASP A CA 1
ATOM 754 C C . ASP A 1 105 ? 11.635 10.347 -27.197 1.00 75.31 105 ASP A C 1
ATOM 756 O O . ASP A 1 105 ? 11.563 10.903 -26.098 1.00 75.31 105 ASP A O 1
ATOM 760 N N . GLU A 1 106 ? 10.601 9.698 -27.732 1.00 79.06 106 GLU A N 1
ATOM 761 C CA . GLU A 1 106 ? 9.305 9.554 -27.076 1.00 79.06 106 GLU A CA 1
ATOM 762 C C . GLU A 1 106 ? 9.139 8.124 -26.548 1.00 79.06 106 GLU A C 1
ATOM 764 O O . GLU A 1 106 ? 9.166 7.149 -27.300 1.00 79.06 106 GLU A O 1
ATOM 769 N N . PHE A 1 107 ? 8.958 7.991 -25.232 1.00 81.25 107 PHE A N 1
ATOM 770 C CA . PHE A 1 107 ? 8.687 6.708 -24.589 1.00 81.25 107 PHE A CA 1
ATOM 771 C C . PHE A 1 107 ? 7.186 6.554 -24.373 1.00 81.25 107 PHE A C 1
ATOM 773 O O . PHE A 1 107 ? 6.587 7.262 -23.564 1.00 81.25 107 PHE A O 1
ATOM 780 N N . THR A 1 108 ? 6.568 5.597 -25.062 1.00 80.19 108 THR A N 1
ATOM 781 C CA . THR A 1 108 ? 5.169 5.239 -24.817 1.00 80.19 108 THR A CA 1
ATOM 782 C C . THR A 1 108 ? 5.090 4.035 -23.886 1.00 80.19 108 THR A C 1
ATOM 784 O O . THR A 1 108 ? 5.648 2.976 -24.167 1.00 80.19 108 THR A O 1
ATOM 787 N N . ILE A 1 109 ? 4.353 4.185 -22.788 1.00 75.06 109 ILE A N 1
ATOM 788 C CA . ILE A 1 109 ? 3.979 3.080 -21.904 1.00 75.06 109 ILE A CA 1
ATOM 789 C C . ILE A 1 109 ? 2.546 2.676 -22.261 1.00 75.06 109 ILE A C 1
ATOM 791 O O . ILE A 1 109 ? 1.620 3.464 -22.074 1.00 75.06 109 ILE A O 1
ATOM 795 N N . ASP A 1 110 ? 2.357 1.458 -22.774 1.00 77.00 110 ASP A N 1
ATOM 796 C CA . ASP A 1 110 ? 1.025 0.900 -23.032 1.00 77.00 110 ASP A CA 1
ATOM 797 C C . ASP A 1 110 ? 0.502 0.177 -21.783 1.00 77.00 110 ASP A C 1
ATOM 799 O O . ASP A 1 110 ? 1.097 -0.782 -21.290 1.00 77.00 110 ASP A O 1
ATOM 803 N N . THR A 1 111 ? -0.629 0.648 -21.262 1.00 72.44 111 THR A N 1
ATOM 804 C CA . THR A 1 111 ? -1.299 0.089 -20.083 1.00 72.44 111 THR A CA 1
ATOM 805 C C . THR A 1 111 ? -2.447 -0.856 -20.439 1.00 72.44 111 THR A C 1
ATOM 807 O O . THR A 1 111 ? -3.061 -1.424 -19.537 1.00 72.44 111 THR A O 1
ATOM 810 N N . LYS A 1 112 ? -2.737 -1.092 -21.728 1.00 70.75 112 LYS A N 1
ATOM 811 C CA . LYS A 1 112 ? -3.863 -1.936 -22.178 1.00 70.75 112 LYS A CA 1
ATOM 812 C C . LYS A 1 112 ? -3.771 -3.389 -21.715 1.00 70.75 112 LYS A C 1
ATOM 814 O O . LYS A 1 112 ? -4.793 -4.067 -21.647 1.00 70.75 112 LYS A O 1
ATOM 819 N N . THR A 1 113 ? -2.575 -3.872 -21.383 1.00 59.00 113 THR A N 1
ATOM 820 C CA 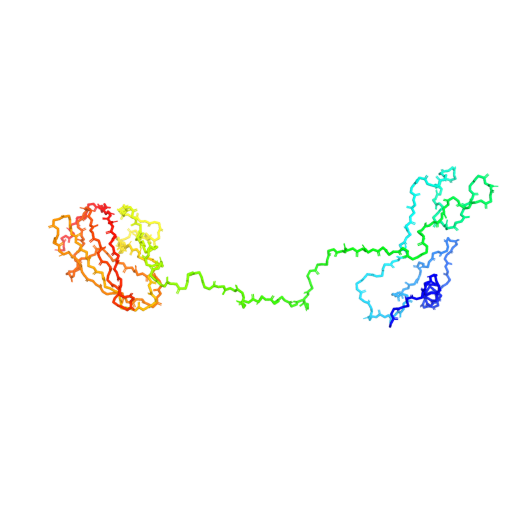. THR A 1 113 ? -2.353 -5.228 -20.859 1.00 59.00 113 THR A CA 1
ATOM 821 C C . THR A 1 113 ? -2.227 -5.285 -19.338 1.00 59.00 113 THR A C 1
ATOM 823 O O . THR A 1 113 ? -2.061 -6.377 -18.790 1.00 59.00 113 THR A O 1
ATOM 826 N N . LEU A 1 114 ? -2.312 -4.149 -18.633 1.00 61.31 114 LEU A N 1
ATOM 827 C CA . LEU A 1 114 ? -2.347 -4.137 -17.174 1.00 61.31 114 LEU A CA 1
ATOM 828 C C . LEU A 1 114 ? -3.714 -4.644 -16.719 1.00 61.31 114 LEU A C 1
ATOM 830 O O . LEU A 1 114 ? -4.704 -3.915 -16.684 1.00 61.31 114 LEU A O 1
ATOM 834 N N . LYS A 1 115 ? -3.774 -5.930 -16.376 1.00 57.97 115 LYS A N 1
ATOM 835 C CA . LYS A 1 115 ? -4.904 -6.462 -15.619 1.00 57.97 115 LYS A CA 1
ATOM 836 C C . LYS A 1 115 ? -4.879 -5.816 -14.229 1.00 57.97 115 LYS A C 1
ATOM 838 O O . LYS A 1 115 ? -3.809 -5.813 -13.617 1.00 57.97 115 LYS A O 1
ATOM 843 N N . PRO A 1 116 ? -6.007 -5.307 -13.702 1.00 59.00 116 PRO A N 1
ATOM 844 C CA . PRO A 1 116 ? -6.078 -4.990 -12.284 1.00 59.00 116 PRO A CA 1
ATOM 845 C C . PRO A 1 116 ? -5.698 -6.251 -11.498 1.00 59.00 116 PRO A C 1
ATOM 847 O O . PRO A 1 116 ? -6.146 -7.357 -11.824 1.00 59.00 116 PRO A O 1
ATOM 850 N N . ALA A 1 117 ? -4.795 -6.099 -10.529 1.00 56.88 117 ALA A N 1
ATOM 851 C CA . ALA A 1 117 ? -4.468 -7.169 -9.602 1.00 56.88 117 ALA A CA 1
ATOM 852 C C . ALA A 1 117 ? -5.765 -7.531 -8.862 1.00 56.88 117 ALA A C 1
ATOM 854 O O . ALA A 1 117 ? -6.301 -6.698 -8.148 1.00 56.88 117 ALA A O 1
ATOM 855 N N . SER A 1 118 ? -6.267 -8.743 -9.115 1.00 55.00 118 SER A N 1
ATOM 856 C CA . SER A 1 118 ? -7.598 -9.240 -8.743 1.00 55.00 118 SER A CA 1
ATOM 857 C C . SER A 1 118 ? -8.782 -8.538 -9.433 1.00 55.00 118 SER A C 1
ATOM 859 O O . SER A 1 118 ? -8.956 -7.327 -9.392 1.00 55.00 118 SER A O 1
ATOM 861 N N . THR A 1 119 ? -9.645 -9.327 -10.078 1.00 62.91 119 THR A N 1
ATOM 862 C CA . THR A 1 119 ? -10.977 -8.870 -10.535 1.00 62.91 119 THR A CA 1
ATOM 863 C C . THR A 1 119 ? -12.070 -9.202 -9.521 1.00 62.91 119 THR A C 1
ATOM 865 O O . THR A 1 119 ? -13.222 -8.832 -9.740 1.00 62.91 119 THR A O 1
ATOM 868 N N . ASP A 1 120 ? -11.721 -9.875 -8.417 1.00 74.69 120 ASP A N 1
ATOM 869 C CA . ASP A 1 120 ? -12.644 -10.176 -7.330 1.00 74.69 120 ASP A CA 1
ATOM 870 C C . ASP A 1 120 ? -12.276 -9.355 -6.084 1.00 74.69 120 ASP A C 1
ATOM 872 O O . ASP A 1 120 ? -11.334 -9.706 -5.362 1.00 74.69 120 ASP A O 1
ATOM 876 N N . PRO A 1 121 ? -13.038 -8.289 -5.781 1.00 70.62 121 PRO A N 1
ATOM 877 C CA . PRO A 1 121 ? -12.879 -7.515 -4.555 1.00 70.62 121 PRO A CA 1
ATOM 878 C C . PRO A 1 121 ? -12.924 -8.363 -3.274 1.00 70.62 121 PRO A C 1
ATOM 880 O O . PRO A 1 121 ? -12.426 -7.934 -2.238 1.00 70.62 121 PRO A O 1
ATOM 883 N N . LYS A 1 122 ? -13.513 -9.568 -3.302 1.00 78.00 122 LYS A N 1
ATOM 884 C CA . LYS A 1 122 ? -13.565 -10.469 -2.139 1.00 78.00 122 LYS A CA 1
ATOM 885 C C . LYS A 1 122 ? -12.219 -11.116 -1.828 1.00 78.00 122 LYS A C 1
ATOM 887 O O . LYS A 1 122 ? -11.953 -11.416 -0.663 1.00 78.00 122 LYS A O 1
ATOM 892 N N . GLU A 1 123 ? -11.369 -11.323 -2.830 1.00 82.12 123 GLU A N 1
ATOM 893 C CA . GLU A 1 123 ? -10.006 -11.813 -2.610 1.00 82.12 123 GLU A CA 1
ATOM 894 C C . GLU A 1 123 ? -9.142 -10.735 -1.949 1.00 82.12 123 GLU A C 1
ATOM 896 O O . GLU A 1 123 ? -8.390 -11.038 -1.022 1.00 82.12 123 GLU A O 1
ATOM 901 N N . ASP A 1 124 ? -9.343 -9.467 -2.310 1.00 80.88 124 ASP A N 1
ATOM 902 C CA . ASP A 1 124 ? -8.622 -8.339 -1.709 1.00 80.88 124 ASP A CA 1
ATOM 903 C C . ASP A 1 124 ? -8.957 -8.186 -0.218 1.00 80.88 124 ASP A C 1
ATOM 905 O O . ASP A 1 124 ? -8.078 -7.922 0.606 1.00 80.88 124 ASP A O 1
ATOM 909 N N . VAL A 1 125 ? -10.201 -8.489 0.181 1.00 84.81 125 VAL A N 1
ATOM 910 C CA . VAL A 1 125 ? -10.607 -8.511 1.599 1.00 84.81 125 VAL A CA 1
ATOM 911 C C . VAL A 1 125 ? -9.811 -9.537 2.416 1.00 84.81 125 VAL A C 1
ATOM 913 O O . VAL A 1 125 ? -9.619 -9.366 3.626 1.00 84.81 125 VAL A O 1
ATOM 916 N N . LYS A 1 126 ? -9.273 -10.596 1.796 1.00 86.31 126 LYS A N 1
ATOM 917 C CA . LYS A 1 126 ? -8.408 -11.546 2.513 1.00 86.31 126 LYS A CA 1
ATOM 918 C C . LYS A 1 126 ? -7.084 -10.910 2.927 1.00 86.31 126 LYS A C 1
ATOM 920 O O . LYS A 1 126 ? -6.568 -11.318 3.971 1.00 86.31 126 LYS A O 1
ATOM 925 N N . MET A 1 127 ? -6.599 -9.924 2.171 1.00 89.12 127 MET A N 1
ATOM 926 C CA . MET A 1 127 ? -5.352 -9.193 2.416 1.00 89.12 127 MET A CA 1
ATOM 927 C C . MET A 1 127 ? -5.493 -8.073 3.450 1.00 89.12 127 MET A C 1
ATOM 929 O O . MET A 1 127 ? -4.485 -7.507 3.858 1.00 89.12 127 MET A O 1
ATOM 933 N N . VAL A 1 128 ? -6.710 -7.772 3.913 1.00 91.88 128 VAL A N 1
ATOM 934 C CA . VAL A 1 128 ? -6.943 -6.767 4.958 1.00 91.88 128 VAL A CA 1
ATOM 935 C C . VAL A 1 128 ? -6.163 -7.131 6.213 1.00 91.88 128 VAL A C 1
ATOM 937 O O . VAL A 1 128 ? -6.345 -8.208 6.792 1.00 91.88 128 VAL A O 1
ATOM 940 N N . ASN A 1 129 ? -5.309 -6.209 6.642 1.00 93.69 129 ASN A N 1
ATOM 941 C CA . ASN A 1 129 ? -4.498 -6.331 7.838 1.00 93.69 129 ASN A CA 1
ATOM 942 C C . ASN A 1 129 ? -4.515 -5.028 8.654 1.00 93.69 129 ASN A C 1
ATOM 944 O O . ASN A 1 129 ? -5.143 -4.036 8.285 1.00 93.69 129 ASN A O 1
ATOM 948 N N . VAL A 1 130 ? -3.905 -5.085 9.838 1.00 94.00 130 VAL A N 1
ATOM 949 C CA . VAL A 1 130 ? -3.749 -3.948 10.750 1.00 94.00 130 VAL A CA 1
ATOM 950 C C . VAL A 1 130 ? -2.277 -3.831 11.129 1.00 94.00 130 VAL A C 1
ATOM 952 O O . VAL A 1 130 ? -1.637 -4.840 11.433 1.00 94.00 130 VAL A O 1
ATOM 955 N N . PHE A 1 131 ? -1.740 -2.615 11.078 1.00 91.94 131 PHE A N 1
ATOM 956 C CA . PHE A 1 131 ? -0.345 -2.302 11.366 1.00 91.94 131 PHE A CA 1
ATOM 957 C C . PHE A 1 131 ? -0.235 -1.028 12.221 1.00 91.94 131 PHE A C 1
ATOM 959 O O . PHE A 1 131 ? -0.918 -0.049 11.920 1.00 91.94 131 PHE A O 1
ATOM 966 N N . PRO A 1 132 ? 0.648 -0.987 13.230 1.00 90.88 132 PRO A N 1
ATOM 967 C CA . PRO A 1 132 ? 1.471 -2.091 13.731 1.00 90.88 132 PRO A CA 1
ATOM 968 C C . PRO A 1 132 ? 0.645 -3.108 14.539 1.00 90.88 132 PRO A C 1
ATOM 970 O O . PRO A 1 132 ? -0.326 -2.757 15.205 1.00 90.88 132 PRO A O 1
ATOM 973 N N . ASN A 1 133 ? 1.021 -4.386 14.462 1.00 90.81 133 ASN A N 1
ATOM 974 C CA . ASN A 1 133 ? 0.402 -5.465 15.233 1.00 90.81 133 ASN A CA 1
ATOM 975 C C . ASN A 1 133 ? 1.451 -6.550 15.560 1.00 90.81 133 ASN A C 1
ATOM 977 O O . ASN A 1 133 ? 1.884 -7.239 14.634 1.00 90.81 133 ASN A O 1
ATOM 981 N N . PRO A 1 134 ? 1.858 -6.729 16.832 1.00 88.81 134 PRO A N 1
ATOM 982 C CA . PRO A 1 134 ? 1.377 -6.013 18.016 1.00 88.81 134 PRO A CA 1
ATOM 983 C C . PRO A 1 134 ? 1.750 -4.524 18.014 1.00 88.81 134 PRO A C 1
ATOM 985 O O . PRO A 1 134 ? 2.813 -4.147 17.527 1.00 88.81 134 PRO A O 1
ATOM 988 N N . TYR A 1 135 ? 0.897 -3.681 18.592 1.00 88.44 135 TYR A N 1
ATOM 989 C CA . TYR A 1 135 ? 1.248 -2.297 18.909 1.00 88.44 135 TYR A CA 1
ATOM 990 C C . TYR A 1 135 ? 2.070 -2.271 20.208 1.00 88.44 135 TYR A C 1
ATOM 992 O O . TYR A 1 135 ? 1.604 -2.784 21.225 1.00 88.44 135 TYR A O 1
ATOM 1000 N N . MET A 1 136 ? 3.275 -1.689 20.193 1.00 84.19 136 MET A N 1
ATOM 1001 C CA . MET A 1 136 ? 4.222 -1.723 21.321 1.00 84.19 136 MET A CA 1
ATOM 1002 C C . MET A 1 136 ? 4.624 -0.320 21.788 1.00 84.19 136 MET A C 1
ATOM 1004 O O . MET A 1 136 ? 5.729 0.131 21.508 1.00 84.19 136 MET A O 1
ATOM 1008 N N . GLY A 1 137 ? 3.740 0.373 22.507 1.00 74.94 137 GLY A N 1
ATOM 1009 C CA . GLY A 1 137 ? 3.979 1.701 23.090 1.00 74.94 137 GLY A CA 1
ATOM 1010 C C . GLY A 1 137 ? 4.058 2.837 22.063 1.00 74.94 137 GLY A C 1
ATOM 1011 O O . GLY A 1 137 ? 3.311 3.811 22.180 1.00 74.94 137 GLY A O 1
ATOM 1012 N N . ARG A 1 138 ? 4.900 2.668 21.040 1.00 74.00 138 ARG A N 1
ATOM 1013 C CA . ARG A 1 138 ? 5.256 3.609 19.977 1.00 74.00 138 ARG A CA 1
ATOM 1014 C C . ARG A 1 138 ? 5.582 2.874 18.671 1.00 74.00 138 ARG A C 1
ATOM 1016 O O . ARG A 1 138 ? 6.075 1.746 18.710 1.00 74.00 138 ARG A O 1
ATOM 1023 N N . HIS A 1 139 ? 5.390 3.519 17.523 1.00 76.31 139 HIS A N 1
ATOM 1024 C CA . HIS A 1 139 ? 5.947 3.056 16.241 1.00 76.31 139 HIS A CA 1
ATOM 1025 C C . HIS A 1 139 ? 6.647 4.180 15.467 1.00 76.31 139 HIS A C 1
ATOM 1027 O O . HIS A 1 139 ? 6.422 5.353 15.724 1.00 76.31 139 HIS A O 1
ATOM 1033 N N . GLU A 1 140 ? 7.519 3.838 14.515 1.00 67.62 140 GLU A N 1
ATOM 1034 C CA . GLU A 1 140 ? 8.421 4.801 13.849 1.00 67.62 140 GLU A CA 1
ATOM 1035 C C . GLU A 1 140 ? 7.708 5.904 13.046 1.00 67.62 140 GLU A C 1
ATOM 1037 O O . GLU A 1 140 ? 8.281 6.965 12.814 1.00 67.62 140 GLU A O 1
ATOM 1042 N N . LEU A 1 141 ? 6.462 5.661 12.623 1.00 71.12 141 LEU A N 1
ATOM 1043 C CA . LEU A 1 141 ? 5.636 6.630 11.892 1.00 71.12 141 LEU A CA 1
ATOM 1044 C C . LEU A 1 141 ? 4.780 7.506 12.822 1.00 71.12 141 LEU A C 1
ATOM 1046 O O . LEU A 1 141 ? 4.080 8.409 12.352 1.00 71.12 141 LEU A O 1
ATOM 1050 N N . GLU A 1 142 ? 4.803 7.261 14.132 1.00 69.62 142 GLU A N 1
ATOM 1051 C CA . GLU A 1 142 ? 4.343 8.247 15.104 1.00 69.62 142 GLU A CA 1
ATOM 1052 C C . GLU A 1 142 ? 5.407 9.329 15.241 1.00 69.62 142 GLU A C 1
ATOM 1054 O O . GLU A 1 142 ? 6.584 9.057 15.483 1.00 69.62 142 GLU A O 1
ATOM 1059 N N . GLY A 1 143 ? 4.988 10.587 15.090 1.00 59.41 143 GLY A N 1
ATOM 1060 C CA . GLY A 1 143 ? 5.863 11.699 15.422 1.00 59.41 143 GLY A CA 1
ATOM 1061 C C . GLY A 1 143 ? 6.308 11.591 16.881 1.00 59.41 143 GLY A C 1
ATOM 1062 O O . GLY A 1 143 ? 5.606 11.043 17.732 1.00 59.41 143 GLY A O 1
ATOM 1063 N N . THR A 1 144 ? 7.479 12.139 17.181 1.00 56.22 144 THR A N 1
ATOM 1064 C CA . THR A 1 144 ? 7.928 12.311 18.562 1.00 56.22 144 THR A CA 1
ATOM 1065 C C . THR A 1 144 ? 7.859 13.799 18.879 1.00 56.22 144 THR A C 1
ATOM 1067 O O . THR A 1 144 ? 8.519 14.591 18.212 1.00 56.22 144 THR A O 1
ATOM 1070 N N . ASP A 1 145 ? 7.046 14.182 19.860 1.00 56.47 145 ASP A N 1
ATOM 1071 C CA . ASP A 1 145 ? 7.069 15.523 20.441 1.00 56.47 145 ASP A CA 1
ATOM 1072 C C . ASP A 1 145 ? 7.575 15.399 21.883 1.00 56.47 145 ASP A C 1
ATOM 1074 O O . ASP A 1 145 ? 7.114 14.567 22.666 1.00 56.47 145 ASP A O 1
ATOM 1078 N N . SER A 1 146 ? 8.587 16.201 22.205 1.00 54.84 146 SER A N 1
ATOM 1079 C CA . SER A 1 146 ? 9.265 16.258 23.499 1.00 54.84 146 SER A CA 1
ATOM 1080 C C . SER A 1 146 ? 8.367 16.782 24.627 1.00 54.84 146 SER A C 1
ATOM 1082 O O . SER A 1 146 ? 8.725 16.654 25.798 1.00 54.84 146 SER A O 1
ATOM 1084 N N . VAL A 1 147 ? 7.242 17.422 24.290 1.00 56.88 147 VAL A N 1
ATOM 1085 C CA . VAL A 1 147 ? 6.377 18.154 25.227 1.00 56.88 147 VAL A CA 1
ATOM 1086 C C . VAL A 1 147 ? 5.053 17.426 25.474 1.00 56.88 147 VAL A C 1
ATOM 1088 O O . VAL A 1 147 ? 4.574 17.393 26.612 1.00 56.88 147 VAL A O 1
ATOM 1091 N N . LEU A 1 148 ? 4.465 16.812 24.443 1.00 56.12 148 LEU A N 1
ATOM 1092 C CA . LEU A 1 148 ? 3.202 16.077 24.536 1.00 56.12 148 LEU A CA 1
ATOM 1093 C C . LEU A 1 148 ? 3.294 14.726 23.811 1.00 56.12 148 LEU A C 1
ATOM 1095 O O . LEU A 1 148 ? 3.703 14.692 22.655 1.00 56.12 148 LEU A O 1
ATOM 1099 N N . PRO A 1 149 ? 2.861 13.612 24.434 1.00 59.28 149 PRO A N 1
ATOM 1100 C CA . PRO A 1 149 ? 2.709 12.353 23.717 1.00 59.28 149 PRO A CA 1
ATOM 1101 C C . PRO A 1 149 ? 1.743 12.551 22.545 1.00 59.28 149 PRO A C 1
ATOM 1103 O O . PRO A 1 149 ? 0.588 12.935 22.745 1.00 59.28 149 PRO A O 1
ATOM 1106 N N . LEU A 1 150 ? 2.222 12.316 21.324 1.00 66.19 150 LEU A N 1
ATOM 1107 C CA . LEU A 1 150 ? 1.393 12.402 20.128 1.00 66.19 150 LEU A CA 1
ATOM 1108 C C . LEU A 1 150 ? 0.329 11.285 20.122 1.00 66.19 150 LEU A C 1
ATOM 1110 O O . LEU A 1 150 ? 0.512 10.250 20.771 1.00 66.19 150 LEU A O 1
ATOM 1114 N N . PRO A 1 151 ? -0.810 11.486 19.430 1.00 70.69 151 PRO A N 1
ATOM 1115 C CA . PRO A 1 151 ? -1.886 10.508 19.430 1.00 70.69 151 PRO A CA 1
ATOM 1116 C C . PRO A 1 151 ? -1.415 9.185 18.823 1.00 70.69 151 PRO A C 1
ATOM 1118 O O . PRO A 1 151 ? -1.017 9.135 17.660 1.00 70.69 151 PRO A O 1
ATOM 1121 N N . LYS A 1 152 ? -1.498 8.119 19.622 1.00 81.75 152 LYS A N 1
ATOM 1122 C CA . LYS A 1 152 ? -1.197 6.741 19.220 1.00 81.75 152 LYS A CA 1
ATOM 1123 C C . LYS A 1 152 ? -2.210 6.267 18.182 1.00 81.75 152 LYS A C 1
ATOM 1125 O O . LYS A 1 152 ? -3.407 6.534 18.335 1.00 81.75 152 LYS A O 1
ATOM 1130 N N . TYR A 1 153 ? -1.768 5.556 17.149 1.00 88.56 153 TYR A N 1
ATOM 1131 C CA . TYR A 1 153 ? -2.686 5.041 16.132 1.00 88.56 153 TYR A CA 1
ATOM 1132 C C . TYR A 1 153 ? -2.230 3.728 15.498 1.00 88.56 153 TYR A C 1
ATOM 1134 O O . TYR A 1 153 ? -1.048 3.415 15.400 1.00 88.56 153 TYR A O 1
ATOM 1142 N N . VAL A 1 154 ? -3.210 2.980 14.998 1.00 91.44 154 VAL A N 1
ATOM 1143 C CA . VAL A 1 154 ? -3.009 1.847 14.093 1.00 91.44 154 VAL A CA 1
ATOM 1144 C C . VAL A 1 154 ? -3.677 2.132 12.759 1.00 91.44 154 VAL A C 1
ATOM 1146 O O . VAL A 1 154 ? -4.639 2.895 12.678 1.00 91.44 154 VAL A O 1
ATOM 1149 N N . THR A 1 155 ? -3.162 1.519 11.703 1.00 93.62 155 THR A N 1
ATOM 1150 C CA . THR A 1 155 ? -3.649 1.667 10.335 1.00 93.62 155 THR A CA 1
ATOM 1151 C C . THR A 1 155 ? -4.131 0.324 9.807 1.00 93.62 155 THR A C 1
ATOM 1153 O O . THR A 1 155 ? -3.403 -0.666 9.830 1.00 93.62 155 THR A O 1
ATOM 1156 N N . PHE A 1 156 ? -5.355 0.304 9.300 1.00 95.19 156 PHE A N 1
ATOM 1157 C CA . PHE A 1 156 ? -5.892 -0.772 8.478 1.00 95.19 156 PHE A CA 1
ATOM 1158 C C . PHE A 1 156 ? -5.596 -0.478 7.012 1.00 95.19 156 PHE A C 1
ATOM 1160 O O . PHE A 1 156 ? -5.654 0.679 6.597 1.00 95.19 156 PHE A O 1
ATOM 1167 N N . ASN A 1 157 ? -5.300 -1.508 6.233 1.00 93.19 157 ASN A N 1
ATOM 1168 C CA . ASN A 1 157 ? -4.949 -1.426 4.813 1.00 93.19 157 ASN A CA 1
ATOM 1169 C C . ASN A 1 157 ? -5.695 -2.496 3.993 1.00 93.19 157 ASN A C 1
ATOM 1171 O O . ASN A 1 157 ? -6.366 -3.362 4.557 1.00 93.19 157 ASN A O 1
ATOM 1175 N N . HIS A 1 158 ? -5.591 -2.407 2.661 1.00 91.12 158 HIS A N 1
ATOM 1176 C CA . HIS A 1 158 ? -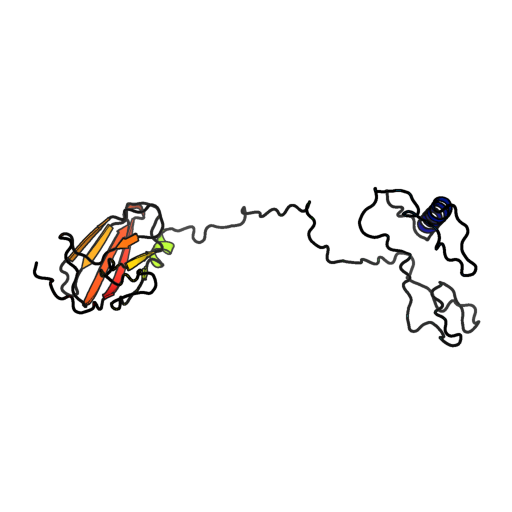6.364 -3.207 1.697 1.00 91.12 158 HIS A CA 1
ATOM 1177 C C . HIS A 1 158 ? -7.885 -3.070 1.866 1.00 91.12 158 HIS A C 1
ATOM 1179 O O . HIS A 1 158 ? -8.647 -3.988 1.571 1.00 91.12 158 HIS A O 1
ATOM 1185 N N . LEU A 1 159 ? -8.343 -1.921 2.369 1.00 91.50 159 LEU A N 1
ATOM 1186 C CA . LEU A 1 159 ? -9.767 -1.642 2.479 1.00 91.50 159 LEU A CA 1
ATOM 1187 C C . LEU A 1 159 ? -10.336 -1.201 1.123 1.00 91.50 159 LEU A C 1
ATOM 1189 O O . LEU A 1 159 ? -9.637 -0.542 0.348 1.00 91.50 159 LEU A O 1
ATOM 1193 N N . PRO A 1 160 ? -11.619 -1.482 0.851 1.00 89.19 160 PRO A N 1
ATOM 1194 C CA . PRO A 1 160 ? -12.314 -0.900 -0.289 1.00 89.19 160 PRO A CA 1
ATOM 1195 C C . PRO A 1 160 ? -12.256 0.632 -0.264 1.00 89.19 160 PRO A C 1
ATOM 1197 O O . PRO A 1 160 ? -12.241 1.256 0.800 1.00 89.19 160 PRO A O 1
ATOM 1200 N N . THR A 1 161 ? -12.279 1.258 -1.440 1.00 88.19 161 THR A N 1
ATOM 1201 C CA . THR A 1 161 ? -12.337 2.726 -1.556 1.00 88.19 161 THR A CA 1
ATOM 1202 C C . THR A 1 161 ? -13.652 3.299 -1.026 1.00 88.19 161 THR A C 1
ATOM 1204 O O . THR A 1 161 ? -13.653 4.429 -0.545 1.00 88.19 161 THR A O 1
ATOM 1207 N N . SER A 1 162 ? -14.735 2.508 -1.022 1.00 86.50 162 SER A N 1
ATOM 1208 C CA . SER A 1 162 ? -16.004 2.864 -0.372 1.00 86.50 162 SER A CA 1
ATOM 1209 C C . SER A 1 162 ? -15.830 3.133 1.132 1.00 86.50 162 SER A C 1
ATOM 1211 O O . SER A 1 162 ? -14.952 2.564 1.786 1.00 86.50 162 SER A O 1
ATOM 1213 N N . GLN A 1 163 ? -16.681 4.001 1.678 1.00 88.38 163 GLN A N 1
ATOM 1214 C CA . GLN A 1 163 ? -16.797 4.289 3.112 1.00 88.38 163 GLN A CA 1
ATOM 1215 C C . GLN A 1 163 ? -17.758 3.327 3.837 1.00 88.38 163 GLN A C 1
ATOM 1217 O O . GLN A 1 163 ? -17.876 3.378 5.062 1.00 88.38 163 GLN A O 1
ATOM 1222 N N . ASP A 1 164 ? -18.412 2.412 3.115 1.00 91.62 164 ASP A N 1
ATOM 1223 C CA . ASP A 1 164 ? -19.304 1.382 3.672 1.00 91.62 164 ASP A CA 1
ATOM 1224 C C . ASP A 1 164 ? -18.507 0.234 4.315 1.00 91.62 164 ASP A C 1
ATOM 1226 O O . ASP A 1 164 ? -18.594 -0.930 3.914 1.00 91.62 164 ASP A O 1
ATOM 1230 N N . VAL A 1 165 ? -17.674 0.576 5.296 1.00 93.69 165 VAL A N 1
ATOM 1231 C CA . VAL A 1 165 ? -16.841 -0.346 6.068 1.00 93.69 165 VAL A CA 1
ATOM 1232 C C . VAL A 1 165 ? -16.992 -0.006 7.547 1.00 93.69 165 VAL A C 1
ATOM 1234 O O . VAL A 1 165 ? -16.679 1.109 7.973 1.00 93.69 165 VAL A O 1
ATOM 1237 N N . TYR A 1 166 ? -17.450 -0.975 8.336 1.00 95.25 166 TYR A N 1
ATOM 1238 C CA . TYR A 1 166 ? -17.748 -0.803 9.757 1.00 95.25 166 TYR A CA 1
ATOM 1239 C C . TYR A 1 166 ? -16.830 -1.665 10.615 1.00 95.25 166 TYR A C 1
ATOM 1241 O O . TYR A 1 166 ? -16.740 -2.879 10.431 1.00 95.25 166 TYR A O 1
ATOM 1249 N N . PHE A 1 167 ? -16.191 -1.047 11.600 1.00 96.19 167 PHE A N 1
ATOM 1250 C CA . PHE A 1 167 ? -15.281 -1.700 12.529 1.00 96.19 167 PHE A CA 1
ATOM 1251 C C . PHE A 1 167 ? -15.981 -1.895 13.868 1.00 96.19 167 PHE A C 1
ATOM 1253 O O . PHE A 1 167 ? -16.497 -0.945 14.456 1.00 96.19 167 PHE A O 1
ATOM 1260 N N . LYS A 1 168 ? -15.982 -3.129 14.371 1.00 95.81 168 LYS A N 1
ATOM 1261 C CA . LYS A 1 168 ? -16.472 -3.487 15.706 1.00 95.81 168 LYS A CA 1
ATOM 1262 C C . LYS A 1 168 ? -15.343 -4.168 16.464 1.00 95.81 168 LYS A C 1
ATOM 1264 O O . LYS A 1 168 ? -14.859 -5.215 16.038 1.00 95.81 168 LYS A O 1
ATOM 1269 N N . VAL A 1 169 ? -14.917 -3.578 17.573 1.00 95.69 169 VAL A N 1
ATOM 1270 C CA . VAL A 1 169 ? -13.792 -4.066 18.374 1.00 95.69 169 VAL A CA 1
ATOM 1271 C C . VAL A 1 169 ? -14.318 -4.697 19.651 1.00 95.69 169 VAL A C 1
ATOM 1273 O O . VAL A 1 169 ? -15.068 -4.067 20.396 1.00 95.69 169 VAL A O 1
ATOM 1276 N N . PHE A 1 170 ? -13.891 -5.925 19.920 1.00 95.31 170 PHE A N 1
ATOM 1277 C CA . PHE A 1 170 ? -14.278 -6.714 21.080 1.00 95.31 170 PHE A CA 1
ATOM 1278 C C . PHE A 1 170 ? -13.058 -7.065 21.925 1.00 95.31 170 PHE A C 1
ATOM 1280 O O . PHE A 1 170 ? -11.975 -7.323 21.396 1.00 95.31 170 PHE A O 1
ATOM 1287 N N . ASN A 1 171 ? -13.236 -7.106 23.242 1.00 92.56 171 ASN A N 1
ATOM 1288 C CA . ASN A 1 171 ? -12.258 -7.715 24.141 1.00 92.56 171 ASN A CA 1
ATOM 1289 C C . ASN A 1 171 ? -12.367 -9.257 24.107 1.00 92.56 171 ASN A C 1
ATOM 1291 O O . ASN A 1 171 ? -13.290 -9.819 23.515 1.00 92.56 171 ASN A O 1
ATOM 1295 N N . VAL A 1 172 ? -11.447 -9.958 24.779 1.00 90.81 172 VAL A N 1
ATOM 1296 C CA . VAL A 1 172 ? -11.458 -11.437 24.866 1.00 90.81 172 VAL A CA 1
ATOM 1297 C C . VAL A 1 172 ? -12.729 -11.984 25.537 1.00 90.81 172 VAL A C 1
ATOM 1299 O O . VAL A 1 172 ? -13.132 -13.110 25.261 1.00 90.81 172 VAL A O 1
ATOM 1302 N N . ALA A 1 173 ? -13.395 -11.184 26.376 1.00 91.12 173 ALA A N 1
ATOM 1303 C CA . ALA A 1 173 ? -14.658 -11.547 27.020 1.00 91.12 173 ALA A CA 1
ATOM 1304 C C . ALA A 1 173 ? -15.893 -11.371 26.106 1.00 91.12 173 ALA A C 1
ATOM 1306 O O . ALA A 1 173 ? -17.006 -11.681 26.522 1.00 91.12 173 ALA A O 1
ATOM 1307 N N . GLY A 1 174 ? -15.723 -10.873 24.874 1.00 89.62 174 GLY A N 1
ATOM 1308 C CA . GLY A 1 174 ? -16.811 -10.640 23.919 1.00 89.62 174 GLY A CA 1
ATOM 1309 C C . GLY A 1 174 ? -17.571 -9.323 24.114 1.00 89.62 174 GLY A C 1
ATOM 1310 O O . GLY A 1 174 ? -18.555 -9.077 23.420 1.00 89.62 174 GLY A O 1
ATOM 1311 N N . THR A 1 175 ? -17.133 -8.446 25.018 1.00 92.62 175 THR A N 1
ATOM 1312 C CA . THR A 1 175 ? -17.703 -7.101 25.171 1.00 92.62 175 THR A CA 1
ATOM 1313 C C . THR A 1 175 ? -17.185 -6.187 24.066 1.00 92.62 175 THR A C 1
ATOM 1315 O O . THR A 1 175 ? -15.975 -6.094 23.850 1.00 92.62 175 THR A O 1
ATOM 1318 N N . MET A 1 176 ? -18.090 -5.477 23.389 1.00 93.75 176 MET A N 1
ATOM 1319 C CA . MET A 1 176 ? -17.718 -4.450 22.417 1.00 93.75 176 MET A CA 1
ATOM 1320 C C . MET A 1 176 ? -17.145 -3.229 23.142 1.00 93.75 176 MET A C 1
ATOM 1322 O O . MET A 1 176 ? -17.812 -2.640 23.989 1.00 93.75 176 MET A O 1
ATOM 1326 N N . VAL A 1 177 ? -15.917 -2.851 22.800 1.00 93.44 177 VAL A N 1
ATOM 1327 C CA . VAL A 1 177 ? -15.194 -1.732 23.424 1.00 93.44 177 VAL A CA 1
ATOM 1328 C C . VAL A 1 177 ? -15.100 -0.509 22.516 1.00 93.44 177 VAL A C 1
ATOM 1330 O O . VAL A 1 177 ? -14.981 0.607 23.010 1.00 93.44 177 VAL A O 1
ATOM 1333 N N . ALA A 1 178 ? -15.182 -0.694 21.198 1.00 93.25 178 ALA A N 1
ATOM 1334 C CA . ALA A 1 178 ? -15.207 0.397 20.231 1.00 93.25 178 ALA A CA 1
ATOM 1335 C C . ALA A 1 178 ? -16.011 -0.000 18.990 1.00 93.25 178 ALA A C 1
ATOM 1337 O O . ALA A 1 178 ? -16.054 -1.172 18.607 1.00 93.25 178 ALA A O 1
ATOM 1338 N N . ASN A 1 179 ? -16.634 0.987 18.356 1.00 94.50 179 ASN A N 1
ATOM 1339 C CA . ASN A 1 179 ? -17.224 0.857 17.034 1.00 94.50 179 ASN A CA 1
ATOM 1340 C C . ASN A 1 179 ? -17.026 2.167 16.269 1.00 94.50 179 ASN A C 1
ATOM 1342 O O . ASN A 1 179 ? -17.099 3.237 16.869 1.00 94.50 179 ASN A O 1
ATOM 1346 N N . PHE A 1 180 ? -16.721 2.076 14.978 1.00 94.88 180 PHE A N 1
ATOM 1347 C CA . PHE A 1 180 ? -16.550 3.240 14.111 1.00 94.88 180 PHE A CA 1
ATOM 1348 C C . PHE A 1 180 ? -16.716 2.850 12.639 1.00 94.88 180 PHE A C 1
ATOM 1350 O O . PHE A 1 180 ? -16.629 1.674 12.279 1.00 94.88 180 PHE A O 1
ATOM 1357 N N . GLN A 1 181 ? -16.965 3.845 11.792 1.00 95.19 181 GLN A N 1
ATOM 1358 C CA . GLN A 1 181 ? -17.050 3.690 10.342 1.00 95.19 181 GLN A CA 1
ATOM 1359 C C . GLN A 1 181 ? -15.787 4.247 9.680 1.00 95.19 181 GLN A C 1
ATOM 1361 O O . GLN A 1 181 ? -15.155 5.160 10.213 1.00 95.19 181 GLN A O 1
ATOM 1366 N N . LYS A 1 182 ? -15.423 3.692 8.523 1.00 94.69 182 LYS A N 1
ATOM 1367 C CA . LYS A 1 182 ? -14.387 4.249 7.652 1.00 94.69 182 LYS A CA 1
ATOM 1368 C C . LYS A 1 182 ? -14.757 5.662 7.201 1.00 94.69 182 LYS A C 1
ATOM 1370 O O . LYS A 1 182 ? -15.843 5.877 6.673 1.00 94.69 182 LYS A O 1
ATOM 1375 N N . ASP A 1 183 ? -13.833 6.600 7.363 1.00 93.69 183 ASP A N 1
ATOM 1376 C CA . ASP A 1 183 ? -14.004 8.006 6.982 1.00 93.69 183 ASP A CA 1
ATOM 1377 C C . ASP A 1 183 ? -13.148 8.406 5.769 1.00 93.69 183 ASP A C 1
ATOM 1379 O O . ASP A 1 183 ? -13.375 9.447 5.152 1.00 93.69 183 ASP A O 1
ATOM 1383 N N . THR A 1 184 ? -12.204 7.561 5.351 1.00 92.31 184 THR A N 1
ATOM 1384 C CA . THR A 1 184 ? -11.337 7.834 4.201 1.00 92.31 184 THR A CA 1
ATOM 1385 C C . THR A 1 184 ? -11.928 7.334 2.881 1.00 92.31 184 THR A C 1
ATOM 1387 O O . THR A 1 184 ? -12.687 6.368 2.837 1.00 92.31 184 THR A O 1
ATOM 1390 N N . ASN A 1 185 ? -11.499 7.935 1.767 1.00 91.50 185 ASN A N 1
ATOM 1391 C CA . ASN A 1 185 ? -11.751 7.435 0.404 1.00 91.50 185 ASN A CA 1
ATOM 1392 C C . ASN A 1 185 ? -10.569 6.614 -0.148 1.00 91.50 185 ASN A C 1
ATOM 1394 O O . ASN A 1 185 ? -10.476 6.356 -1.346 1.00 91.50 185 ASN A O 1
ATOM 1398 N N . THR A 1 186 ? -9.624 6.236 0.715 1.00 91.94 186 THR A N 1
ATOM 1399 C CA . THR A 1 186 ? -8.429 5.467 0.348 1.00 91.94 186 THR A CA 1
ATOM 1400 C C . THR A 1 186 ? -8.550 4.032 0.854 1.00 91.94 186 THR A C 1
ATOM 1402 O O . THR A 1 186 ? -9.493 3.687 1.565 1.00 91.94 186 THR A O 1
ATOM 1405 N N . GLN A 1 187 ? -7.573 3.191 0.512 1.00 90.31 187 GLN A N 1
ATOM 1406 C CA . GLN A 1 187 ? -7.462 1.835 1.056 1.00 90.31 187 GLN A CA 1
ATOM 1407 C C . GLN A 1 187 ? -7.006 1.786 2.525 1.00 90.31 187 GLN A C 1
ATOM 1409 O O . GLN A 1 187 ? -6.836 0.696 3.071 1.00 90.31 187 GLN A O 1
ATOM 1414 N N . TYR A 1 188 ? -6.771 2.946 3.147 1.00 93.50 188 TYR A N 1
ATOM 1415 C CA . TYR A 1 188 ? -6.205 3.065 4.484 1.00 93.50 188 TYR A CA 1
ATOM 1416 C C . TYR A 1 188 ? -7.198 3.702 5.453 1.00 93.50 188 TYR A C 1
ATOM 1418 O O . TYR A 1 188 ? -7.773 4.742 5.145 1.00 93.50 188 TYR A O 1
ATOM 1426 N N . GLN A 1 189 ? -7.347 3.135 6.648 1.00 94.94 189 GLN A N 1
ATOM 1427 C CA . GLN A 1 189 ? -8.106 3.737 7.751 1.00 94.94 189 GLN A CA 1
ATOM 1428 C C . GLN A 1 189 ? -7.232 3.785 8.996 1.00 94.94 189 GLN A C 1
ATOM 1430 O O . GLN A 1 189 ? -6.662 2.765 9.376 1.00 94.94 189 GLN A O 1
ATOM 1435 N N . ARG A 1 190 ? -7.157 4.937 9.664 1.00 93.19 190 ARG A N 1
ATOM 1436 C CA . ARG A 1 190 ? -6.481 5.047 10.963 1.00 93.19 190 ARG A CA 1
ATOM 1437 C C . ARG A 1 190 ? -7.487 4.934 12.100 1.00 93.19 190 ARG A C 1
ATOM 1439 O O . ARG A 1 190 ? -8.598 5.447 11.998 1.00 93.19 190 ARG A O 1
ATOM 1446 N N . TRP A 1 191 ? -7.079 4.289 13.185 1.00 92.38 191 TRP A N 1
ATOM 1447 C CA . TRP A 1 191 ? -7.824 4.237 14.436 1.00 92.38 191 TRP A CA 1
ATOM 1448 C C . TRP A 1 191 ? -6.908 4.598 15.598 1.00 92.38 191 TRP A C 1
ATOM 1450 O O . TRP A 1 191 ? -5.800 4.080 15.719 1.00 92.38 191 TRP A O 1
ATOM 1460 N N . ASN A 1 192 ? -7.392 5.480 16.465 1.00 88.62 192 ASN A N 1
ATOM 1461 C CA . ASN A 1 192 ? -6.678 6.016 17.623 1.00 88.62 192 ASN A CA 1
ATOM 1462 C C . ASN A 1 192 ? -6.632 5.058 18.832 1.00 88.62 192 ASN A C 1
ATOM 1464 O O . ASN A 1 192 ? -6.177 5.455 19.900 1.00 88.62 192 ASN A O 1
ATOM 1468 N N . MET A 1 193 ? -7.134 3.823 18.694 1.00 89.38 193 MET A N 1
ATOM 1469 C CA . MET A 1 193 ? -7.221 2.822 19.773 1.00 89.38 193 MET A CA 1
ATOM 1470 C C . MET A 1 193 ? -8.015 3.299 21.001 1.00 89.38 193 MET A C 1
ATOM 1472 O O . MET A 1 193 ? -7.787 2.841 22.124 1.00 89.38 193 MET A O 1
ATOM 1476 N N . ARG A 1 194 ? -8.963 4.219 20.793 1.00 88.94 194 ARG A N 1
ATOM 1477 C CA . ARG A 1 194 ? -9.862 4.729 21.832 1.00 88.94 194 ARG A CA 1
ATOM 1478 C C . ARG A 1 194 ? -11.259 4.143 21.688 1.00 88.94 194 ARG A C 1
ATOM 1480 O O . ARG A 1 194 ? -11.657 3.677 20.616 1.00 88.94 194 ARG A O 1
ATOM 1487 N N . ASN A 1 195 ? -11.991 4.143 22.796 1.00 87.94 195 ASN A N 1
ATOM 1488 C CA . ASN A 1 195 ? -13.406 3.792 22.811 1.00 87.94 195 ASN A CA 1
ATOM 1489 C C . ASN A 1 195 ? -14.285 4.961 22.324 1.00 87.94 195 ASN A C 1
ATOM 1491 O O . ASN A 1 195 ? -13.797 6.046 22.021 1.00 87.94 195 ASN A O 1
ATOM 1495 N N . ALA A 1 196 ? -15.602 4.745 22.277 1.00 85.81 196 ALA A N 1
ATOM 1496 C CA . ALA A 1 196 ? -16.566 5.765 21.849 1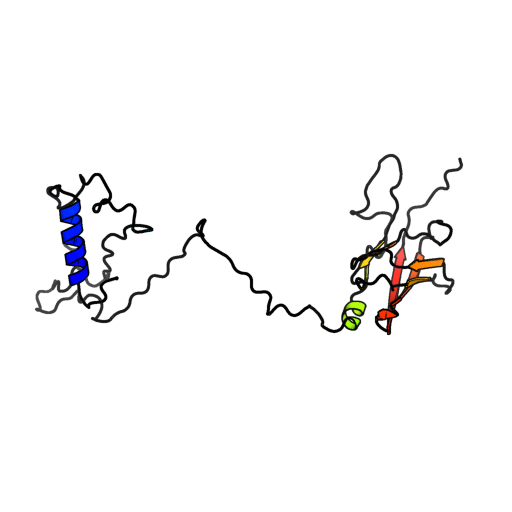.00 85.81 196 ALA A CA 1
ATOM 1497 C C . ALA A 1 196 ? -16.624 7.009 22.764 1.00 85.81 196 ALA A C 1
ATOM 1499 O O . ALA A 1 196 ? -17.093 8.058 22.339 1.00 85.81 196 ALA A O 1
ATOM 1500 N N . ASN A 1 197 ? -16.132 6.895 24.000 1.00 86.56 197 ASN A N 1
ATOM 1501 C CA . ASN A 1 197 ? -16.024 7.991 24.965 1.00 86.56 197 ASN A CA 1
ATOM 1502 C C . ASN A 1 197 ? -14.624 8.639 24.946 1.00 86.56 197 ASN A C 1
ATOM 1504 O O . ASN A 1 197 ? -14.261 9.336 25.889 1.00 86.56 197 ASN A O 1
ATOM 1508 N N . ASP A 1 198 ? -13.827 8.360 23.911 1.00 84.75 198 ASP A N 1
ATOM 1509 C CA . ASP A 1 198 ? -12.462 8.851 23.712 1.00 84.75 198 ASP A CA 1
ATOM 1510 C C . ASP A 1 198 ? -11.458 8.451 24.812 1.00 84.75 198 ASP A C 1
ATOM 1512 O O . ASP A 1 198 ? -10.372 9.021 24.932 1.00 84.75 198 ASP A O 1
ATOM 1516 N N . PHE A 1 199 ? -11.764 7.414 25.599 1.00 85.25 199 PHE A N 1
ATOM 1517 C CA . PHE A 1 199 ? -10.803 6.844 26.542 1.00 85.25 199 PHE A CA 1
ATOM 1518 C C . PHE A 1 199 ? -9.880 5.836 25.846 1.00 85.25 199 PHE A C 1
ATOM 1520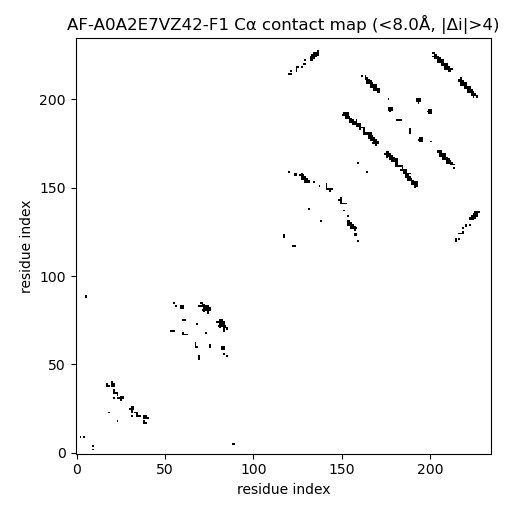 O O . PHE A 1 199 ? -10.356 5.029 25.036 1.00 85.25 199 PHE A O 1
ATOM 1527 N N . PRO A 1 200 ? -8.576 5.843 26.177 1.00 84.81 200 PRO A N 1
ATOM 1528 C CA . PRO A 1 200 ? -7.628 4.861 25.668 1.00 84.81 200 PRO A CA 1
ATOM 1529 C C . PRO A 1 200 ? -8.025 3.457 26.127 1.00 84.81 200 PRO A C 1
ATOM 1531 O O . PRO A 1 200 ? -8.453 3.245 27.265 1.00 84.81 200 PRO A O 1
ATOM 1534 N N . LEU A 1 201 ? -7.903 2.487 25.226 1.00 87.75 201 LEU A N 1
ATOM 1535 C CA . LEU A 1 201 ? -8.109 1.086 25.567 1.00 87.75 201 LEU A CA 1
ATOM 1536 C C . LEU A 1 201 ? -6.914 0.540 26.358 1.00 87.75 201 LEU A C 1
ATOM 1538 O O . LEU A 1 201 ? -5.771 0.943 26.155 1.00 87.75 201 LEU A O 1
ATOM 1542 N N . ALA A 1 202 ? -7.183 -0.414 27.249 1.00 86.06 202 ALA A N 1
ATOM 1543 C CA . ALA A 1 202 ? -6.147 -1.064 28.042 1.00 86.06 202 ALA A CA 1
ATOM 1544 C C . ALA A 1 202 ? -5.245 -1.967 27.183 1.00 86.06 202 ALA A C 1
ATOM 1546 O O . ALA A 1 202 ? -5.651 -2.468 26.131 1.00 86.06 202 ALA A O 1
ATOM 1547 N N . SER A 1 203 ? -4.042 -2.252 27.677 1.00 88.19 203 SER A N 1
ATOM 1548 C CA . SER A 1 203 ? -3.189 -3.286 27.088 1.00 88.19 203 SER A CA 1
ATOM 1549 C C . SER A 1 203 ? -3.893 -4.644 27.086 1.00 88.19 203 SER A C 1
ATOM 1551 O O . SER A 1 203 ? -4.505 -5.041 28.077 1.00 88.19 203 SER A O 1
ATOM 1553 N N . GLY A 1 204 ? -3.810 -5.369 25.975 1.00 90.44 204 GLY A N 1
ATOM 1554 C CA . GLY A 1 204 ? -4.460 -6.662 25.825 1.00 90.44 204 GLY A CA 1
ATOM 1555 C C . GLY A 1 204 ? -4.627 -7.102 24.377 1.00 90.44 204 GLY A C 1
ATOM 1556 O O . GLY A 1 204 ? -4.114 -6.488 23.440 1.00 90.44 204 GLY A O 1
ATOM 1557 N N . VAL A 1 205 ? -5.363 -8.200 24.213 1.00 92.75 205 VAL A N 1
ATOM 1558 C CA . VAL A 1 205 ? -5.730 -8.759 22.910 1.00 92.75 205 VAL A CA 1
ATOM 1559 C C . VAL A 1 205 ? -7.188 -8.430 22.614 1.00 92.75 205 VAL A C 1
ATOM 1561 O O . VAL A 1 205 ? -8.065 -8.589 23.463 1.00 92.75 205 VAL A O 1
ATOM 1564 N N . TYR A 1 206 ? -7.438 -8.008 21.383 1.00 94.62 206 TYR A N 1
ATOM 1565 C CA . TYR A 1 206 ? -8.731 -7.592 20.872 1.00 94.62 206 TYR A CA 1
ATOM 1566 C C . TYR A 1 206 ? -9.064 -8.339 19.582 1.00 94.62 206 TYR A C 1
ATOM 1568 O O . TYR A 1 206 ? -8.188 -8.720 18.799 1.00 94.62 206 TYR A O 1
ATOM 1576 N N . VAL A 1 207 ? -10.358 -8.527 19.352 1.00 95.56 207 VAL A N 1
ATOM 1577 C CA . VAL A 1 207 ? -10.903 -9.088 18.117 1.00 95.56 207 VAL A CA 1
ATOM 1578 C C . VAL A 1 207 ? -11.621 -7.974 17.373 1.00 95.56 207 VAL A C 1
ATOM 1580 O O . VAL A 1 207 ? -12.524 -7.343 17.916 1.00 95.56 207 VAL A O 1
ATOM 1583 N N . ILE A 1 208 ? -11.217 -7.722 16.133 1.00 96.31 208 ILE A N 1
ATOM 1584 C CA . ILE A 1 208 ? -11.787 -6.671 15.291 1.00 96.31 208 ILE A CA 1
ATOM 1585 C C . ILE A 1 208 ? -12.598 -7.344 14.194 1.00 96.31 208 ILE A C 1
ATOM 1587 O O . ILE A 1 208 ? -12.044 -8.028 13.337 1.00 96.31 208 ILE A O 1
ATOM 1591 N N . HIS A 1 209 ? -13.911 -7.159 14.230 1.00 96.19 209 HIS A N 1
ATOM 1592 C CA . HIS A 1 209 ? -14.813 -7.577 13.169 1.00 96.19 209 HIS A CA 1
ATOM 1593 C C . HIS A 1 209 ? -15.044 -6.400 12.221 1.00 96.19 209 HIS A C 1
ATOM 1595 O O . HIS A 1 209 ? -15.618 -5.383 12.613 1.00 96.19 209 HIS A O 1
ATOM 1601 N N . ILE A 1 210 ? -14.597 -6.555 10.981 1.00 95.75 210 ILE A N 1
ATOM 1602 C CA . ILE A 1 210 ? -14.742 -5.580 9.905 1.00 95.75 210 ILE A CA 1
ATOM 1603 C C . ILE A 1 210 ? -15.860 -6.066 8.991 1.00 95.75 210 ILE A C 1
ATOM 1605 O O . ILE A 1 210 ? -15.765 -7.147 8.411 1.00 95.75 210 ILE A O 1
ATOM 1609 N N . ASP A 1 211 ? -16.919 -5.279 8.887 1.00 94.81 211 ASP A N 1
ATOM 1610 C CA . ASP A 1 211 ? -18.098 -5.575 8.082 1.00 94.81 211 ASP A CA 1
ATOM 1611 C C . ASP A 1 211 ? -18.119 -4.681 6.839 1.00 94.81 211 ASP A C 1
ATOM 1613 O O . ASP A 1 211 ? -17.953 -3.464 6.952 1.00 94.81 211 ASP A O 1
ATOM 1617 N N . MET A 1 212 ? -18.282 -5.283 5.661 1.00 93.44 212 MET A N 1
ATOM 1618 C CA . MET A 1 212 ? -18.230 -4.608 4.360 1.00 93.44 212 MET A CA 1
ATOM 1619 C C . MET A 1 212 ? -19.496 -4.946 3.559 1.00 93.44 212 MET A C 1
ATOM 1621 O O . MET A 1 212 ? -19.446 -5.765 2.631 1.00 93.44 212 MET A O 1
ATOM 1625 N N . PRO A 1 213 ? -20.651 -4.342 3.895 1.00 91.25 213 PRO A N 1
ATOM 1626 C CA . PRO A 1 213 ? -21.934 -4.687 3.284 1.00 91.25 213 PRO A CA 1
ATOM 1627 C C . PRO A 1 213 ? -21.953 -4.481 1.767 1.00 91.25 213 PRO A C 1
ATOM 1629 O O . PRO A 1 213 ? -22.548 -5.291 1.061 1.00 91.25 213 PRO A O 1
ATOM 1632 N N . GLY A 1 214 ? -21.236 -3.477 1.247 1.00 85.81 214 GLY A N 1
ATOM 1633 C CA . GLY A 1 214 ? -21.129 -3.233 -0.197 1.00 85.81 214 GLY A CA 1
ATOM 1634 C C . GLY A 1 214 ? -20.497 -4.387 -0.991 1.00 85.81 214 GLY A C 1
ATOM 1635 O O . GLY A 1 214 ? -20.750 -4.518 -2.184 1.00 85.81 214 GLY A O 1
ATOM 1636 N N . LEU A 1 215 ? -19.716 -5.252 -0.333 1.00 85.12 215 LEU A N 1
ATOM 1637 C CA . LEU A 1 215 ? -19.113 -6.454 -0.924 1.00 85.12 215 LEU A CA 1
ATOM 1638 C C . LEU A 1 215 ? -19.774 -7.759 -0.441 1.00 85.12 215 LEU A C 1
ATOM 1640 O O . LEU A 1 215 ? -19.417 -8.844 -0.910 1.00 85.12 215 LEU A O 1
ATOM 1644 N N . GLY A 1 216 ? -20.722 -7.669 0.499 1.00 86.19 216 GLY A N 1
ATOM 1645 C CA . GLY A 1 216 ? -21.381 -8.819 1.121 1.00 86.19 216 GLY A CA 1
ATOM 1646 C C . GLY A 1 216 ? -20.418 -9.745 1.869 1.00 86.19 216 GLY A C 1
ATOM 1647 O O . GLY A 1 216 ? -20.624 -10.958 1.874 1.00 86.19 216 GLY A O 1
ATOM 1648 N N . THR A 1 217 ? -19.341 -9.204 2.445 1.00 90.12 217 THR A N 1
ATOM 1649 C CA . THR A 1 217 ? -18.308 -9.983 3.142 1.00 90.12 217 THR A CA 1
ATOM 1650 C C . THR A 1 217 ? -17.880 -9.313 4.444 1.00 90.12 217 THR A C 1
ATOM 1652 O O . THR A 1 217 ? -18.039 -8.106 4.624 1.00 90.12 217 THR A O 1
ATOM 1655 N N . SER A 1 218 ? -17.296 -10.099 5.344 1.00 91.94 218 SER A N 1
ATOM 1656 C CA . SER A 1 218 ? -16.696 -9.619 6.584 1.00 91.94 218 SER A CA 1
ATOM 1657 C C . SER A 1 218 ? -15.326 -10.254 6.817 1.00 91.94 218 SER A C 1
ATOM 1659 O O . SER A 1 218 ? -14.993 -11.313 6.278 1.00 91.94 218 SER A O 1
ATOM 1661 N N . LYS A 1 219 ? -14.498 -9.587 7.621 1.00 93.88 219 LYS A N 1
ATOM 1662 C CA . LYS A 1 219 ? -13.166 -10.051 8.014 1.00 93.88 219 LYS A CA 1
ATOM 1663 C C . LYS A 1 219 ? -13.008 -9.915 9.518 1.00 93.88 219 LYS A C 1
ATOM 1665 O O . LYS A 1 219 ? -13.328 -8.881 10.096 1.00 93.88 219 LYS A O 1
ATOM 1670 N N . VAL A 1 220 ? -12.457 -10.946 10.147 1.00 94.75 220 VAL A N 1
ATOM 1671 C CA . VAL A 1 220 ? -12.080 -10.909 11.562 1.00 94.75 220 VAL A CA 1
ATOM 1672 C C . VAL A 1 220 ? -10.563 -10.819 11.674 1.00 94.75 220 VAL A C 1
ATOM 1674 O O . VAL A 1 220 ? -9.847 -11.647 11.108 1.00 94.75 220 VAL A O 1
ATOM 1677 N N . LEU A 1 221 ? -10.075 -9.824 12.413 1.00 94.69 221 LEU A N 1
ATOM 1678 C CA . LEU A 1 221 ? -8.665 -9.634 12.741 1.00 94.69 221 LEU A CA 1
ATOM 1679 C C . LEU A 1 221 ? -8.428 -9.830 14.238 1.00 94.69 221 LEU A C 1
ATOM 1681 O O . LEU A 1 221 ? -9.292 -9.552 15.070 1.00 94.69 221 LEU A O 1
ATOM 1685 N N . LYS A 1 222 ? -7.220 -10.282 14.572 1.00 94.38 222 LYS A N 1
ATOM 1686 C CA . LYS A 1 222 ? -6.712 -10.343 15.945 1.00 94.38 222 LYS A CA 1
ATOM 1687 C C . LYS A 1 222 ? -5.695 -9.226 16.113 1.00 94.38 222 LYS A C 1
ATOM 1689 O O . LYS A 1 222 ? -4.741 -9.156 15.340 1.00 94.38 222 LYS A O 1
ATOM 1694 N N . PHE A 1 223 ? -5.902 -8.373 17.100 1.00 94.00 223 PHE A N 1
ATOM 1695 C CA . PHE A 1 223 ? -5.051 -7.227 17.380 1.00 94.00 223 PHE A CA 1
ATOM 1696 C C . PHE A 1 223 ? -4.510 -7.328 18.802 1.00 94.00 223 PHE A C 1
ATOM 1698 O O . PHE A 1 223 ? -5.274 -7.574 19.731 1.00 94.00 223 PHE A O 1
ATOM 1705 N N . ALA A 1 224 ? -3.206 -7.155 18.975 1.00 91.81 224 ALA A N 1
ATOM 1706 C CA . ALA A 1 224 ? -2.578 -7.098 20.287 1.00 91.81 224 ALA A CA 1
ATOM 1707 C C . ALA A 1 224 ? -1.978 -5.712 20.513 1.00 91.81 224 ALA A C 1
ATOM 1709 O O . ALA A 1 224 ? -1.326 -5.155 19.631 1.00 91.81 224 ALA A O 1
ATOM 1710 N N . MET A 1 225 ? -2.183 -5.175 21.709 1.00 88.81 225 MET A N 1
ATOM 1711 C CA . MET A 1 225 ? -1.709 -3.858 22.109 1.00 88.81 225 MET A CA 1
ATOM 1712 C C . MET A 1 225 ? -1.047 -3.942 23.476 1.00 88.81 225 MET A C 1
ATOM 1714 O O . MET A 1 225 ? -1.632 -4.447 24.433 1.00 88.81 225 MET A O 1
ATOM 1718 N N . VAL A 1 226 ? 0.157 -3.393 23.560 1.00 84.50 226 VAL A N 1
ATOM 1719 C CA . VAL A 1 226 ? 0.879 -3.126 24.798 1.00 84.50 226 VAL A CA 1
ATOM 1720 C C . VAL A 1 226 ? 1.144 -1.630 24.820 1.00 84.50 226 VAL A C 1
ATOM 1722 O O . VAL A 1 226 ? 1.932 -1.110 24.034 1.00 84.50 226 VAL A O 1
ATOM 1725 N N . THR A 1 227 ? 0.419 -0.919 25.668 1.00 72.44 227 THR A N 1
ATOM 1726 C CA . THR A 1 227 ? 0.596 0.511 25.900 1.00 72.44 227 THR A CA 1
ATOM 1727 C C . THR A 1 227 ? 1.568 0.721 27.050 1.00 72.44 227 THR A C 1
ATOM 1729 O O . THR A 1 227 ? 1.595 -0.057 28.001 1.00 72.44 227 THR A O 1
ATOM 1732 N N . GLU A 1 228 ? 2.328 1.809 26.991 1.00 67.69 228 GLU A N 1
ATOM 1733 C CA . GLU A 1 228 ? 3.036 2.318 28.165 1.00 67.69 228 GLU A CA 1
ATOM 1734 C C . GLU A 1 228 ? 2.037 2.661 29.283 1.00 67.69 228 GLU A C 1
ATOM 1736 O O . GLU A 1 228 ? 0.861 2.933 29.015 1.00 67.69 228 GLU A O 1
ATOM 1741 N N . GLU A 1 229 ? 2.498 2.616 30.531 1.00 58.50 229 GLU A N 1
ATOM 1742 C CA . GLU A 1 229 ? 1.701 2.950 31.711 1.00 58.50 229 GLU A CA 1
ATOM 1743 C C . GLU A 1 229 ? 1.254 4.421 31.628 1.00 58.50 229 GLU A C 1
ATOM 1745 O O . GLU A 1 229 ? 2.055 5.346 31.768 1.00 58.50 229 GLU A O 1
ATOM 1750 N N . GLU A 1 230 ? -0.027 4.661 31.329 1.00 54.75 230 GLU A N 1
ATOM 1751 C CA . GLU A 1 230 ? -0.566 6.020 31.262 1.00 54.75 230 GLU A CA 1
ATOM 1752 C C . GLU A 1 230 ? -0.919 6.513 32.670 1.00 54.75 230 GLU A C 1
ATOM 1754 O O . GLU A 1 230 ? -1.926 6.123 33.262 1.00 54.75 230 GLU A O 1
ATOM 1759 N N . PHE A 1 231 ? -0.091 7.410 33.213 1.00 48.06 231 PHE A N 1
ATOM 1760 C CA . PHE A 1 231 ? -0.436 8.160 34.417 1.00 48.06 231 PHE A CA 1
ATOM 1761 C C . PHE A 1 231 ? -1.521 9.191 34.090 1.00 48.06 231 PHE A C 1
ATOM 1763 O O . PHE A 1 231 ? -1.314 10.096 33.277 1.00 48.06 231 PHE A O 1
ATOM 1770 N N . SER A 1 232 ? -2.672 9.096 34.762 1.00 49.56 232 SER A N 1
ATOM 1771 C CA . SER A 1 232 ? -3.711 10.127 34.697 1.00 49.56 232 SER A CA 1
ATOM 1772 C C . SER A 1 232 ? -3.140 11.448 35.220 1.00 49.56 232 SER A C 1
ATOM 1774 O O . SER A 1 232 ? -2.924 11.600 36.424 1.00 49.56 232 SER A O 1
ATOM 1776 N N . LYS A 1 233 ? -2.893 12.422 34.335 1.00 52.31 233 LYS A N 1
ATOM 1777 C CA . LYS A 1 233 ? -2.526 13.778 34.759 1.00 52.31 233 LYS A CA 1
ATOM 1778 C C . LYS 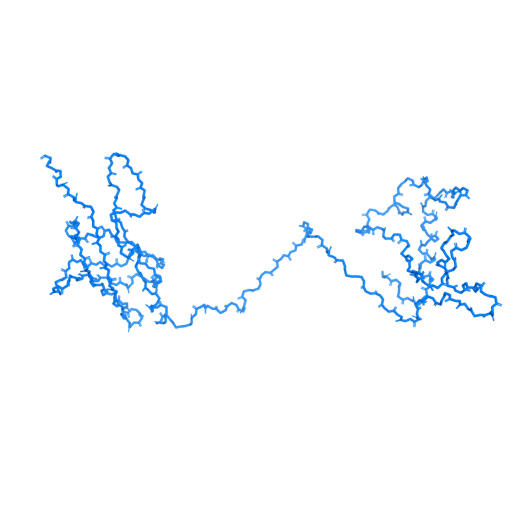A 1 233 ? -3.730 14.400 35.465 1.00 52.31 233 LYS A C 1
ATOM 1780 O O . LYS A 1 233 ? -4.734 14.730 34.842 1.00 52.31 233 LYS A O 1
ATOM 1785 N N . ARG A 1 234 ? -3.625 14.503 36.789 1.00 42.06 234 ARG A N 1
ATOM 1786 C CA . ARG A 1 234 ? -4.530 15.281 37.633 1.00 42.06 234 ARG A CA 1
ATOM 1787 C C . ARG A 1 234 ? -4.295 16.754 37.289 1.00 42.06 234 ARG A C 1
ATOM 1789 O O . ARG A 1 234 ? -3.209 17.259 37.564 1.00 42.06 234 ARG A O 1
ATOM 1796 N N . PHE A 1 235 ? -5.261 17.380 36.623 1.00 46.38 235 PHE A N 1
ATOM 1797 C CA . PHE A 1 235 ? -5.347 18.839 36.580 1.00 46.38 235 PHE A CA 1
ATOM 1798 C C . PHE A 1 235 ? -5.873 19.349 37.924 1.00 46.38 235 PHE A C 1
ATOM 1800 O O . PHE A 1 235 ? -6.727 18.648 38.522 1.00 46.38 235 PHE A O 1
#

Solvent-accessible surface area (backbone atoms only — not comparable to full-atom values): 15391 Å² total; per-residue (Å²): 131,83,81,79,71,89,76,57,66,63,56,53,55,50,49,55,50,35,54,63,49,38,75,65,78,51,49,100,86,66,45,72,83,78,46,86,58,68,44,67,81,60,101,76,70,75,87,72,86,77,64,91,83,81,85,71,66,92,85,59,63,76,62,85,84,75,58,79,84,79,52,72,55,47,45,90,87,68,82,83,57,46,61,29,66,69,77,62,95,85,71,81,86,83,86,84,75,88,76,78,90,54,98,84,65,81,88,83,84,82,62,92,80,65,70,69,87,66,92,48,75,72,63,45,50,69,65,46,49,63,41,63,65,63,33,61,66,66,57,92,88,52,72,85,51,98,86,51,87,57,86,58,69,36,37,34,36,59,43,63,49,64,46,63,35,39,42,38,31,22,42,85,88,68,49,76,56,30,65,51,65,46,84,41,74,44,39,51,44,80,42,64,61,41,27,84,86,70,44,76,60,77,66,47,58,33,40,36,42,36,39,26,70,88,75,75,47,71,45,79,45,82,44,38,37,43,62,66,88,78,76,82,81,82,126

Foldseek 3Di:
DQDPDFDCPSVVVVVVQLVVLQVDAAPPVRHSPNRPDRSHNDPPDDDDDPDDDQDFDPPQDDCPVVDDPSDAQDDPPPPNGRSGNDDPGPDDDDDDDDDDDDPPDDDDDDCPPVDPPDPQLVVLQVVKDKPPFAAAADDPPQDDDPPDRGQDKMKIFSAALDQQKKKWKAAPVRDTFAIDTAPHSHRMGMDSCHHPVRHHDAFAKMWIWMDRVVNPDIDIDIGGYDHDDDDDPDD

Radius of gyration: 39.88 Å; Cα contacts (8 Å, |Δi|>4): 283; chains: 1; bounding box: 79×42×97 Å

Secondary structure (DSSP, 8-state):
-----SSSHHHHHHHHHHHHHH-S---TTS--TT--S-TT--TTS-S----------TTSS--TTS----STT--SS-SSS-S---SPTT--------PPPPTT-------TT---S-S-HHHHHHT-EEESSSEES--TTS---SSSPPPP-EEEES--SSS--EEEEEETTS-EEEEEE---SSS-EEE-SB-TTSPBPPSEEEEEEEEEGGGTEEEEEEEEEE---------

Nearest PDB structures (foldseek):
  5m11-assembly1_A  TM=8.171E-01  e=7.513E-08  Porphyromonas gingivalis
  4g5a-assembly1_B  TM=6.005E-01  e=7.280E-04  Bacteroides thetaiotaomicron VPI-5482
  6ejc-assembly1_A  TM=5.497E-01  e=3.129E-02  Homo sapiens
  6ej9-assembly1_A  TM=5.771E-01  e=4.888E-02  Homo sapiens

pLDDT: mean 73.27, std 15.93, range [36.5, 96.31]